Protein AF-A0A2H0LJE0-F1 (afdb_monomer)

pLDDT: mean 85.61, std 14.35, range [44.5, 97.88]

Secondary structure (DSSP, 8-state):
-----------STTSSSS-S-----PPPEEEHHHHHHH-SEEEEEEEEEE-SSEEEEEETT-TT--EEEE-S---TT--GGGGB-TT--TT--S--TT-BPPTT-EEEEEE-TTSBEEEEEEEETTEEEEE----SSS--EEE--TT-EEPTT-B----TTS--EEET-EEEEGGG---BS------TT-EEEEEEEETTEEEEEEEE--SSPPPHHHHHHT-EESHHHHHHHHTTSPTT-EEEEESSPPPHHHHHHHHHHHHHHT-EEEE-

Foldseek 3Di:
DDDDDDDPDPPDPPPVPPDDPVPVPDAAEAAPVVLLVQFQFWAWWAFADDDLFWTWIGGPVGNPDIDIAGAPDNDPPDDLVVQEDPVDDLPDDDACALHDYHHRDTWTWTAGPVRHTAWIWDDNPQKTWIFGNDDDPHWHKYQADPVKAEDPPQWDDDPPPDGTIGTGTIIHGPVPRDGHNPADPAQPQFWEWEWDDDPNWIKIAIGRDDPDDDDPVRGVVRIDTDQVVVLVVLLSHAQAGEYEYDDDDDPPVSVVVVVVSCVVRNYHYHYD

Nearest PDB structures (foldseek):
  5jl4-assembly1_B  TM=5.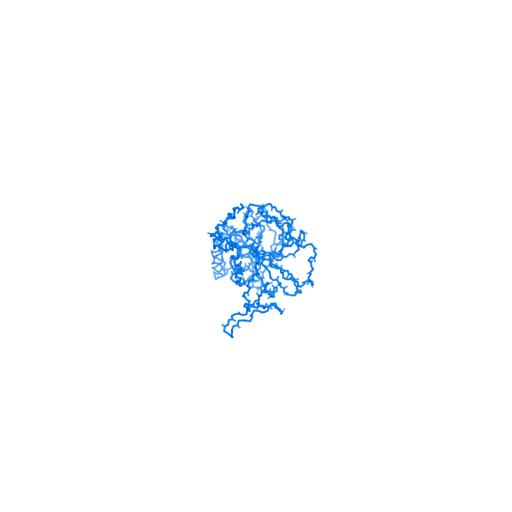460E-01  e=5.044E-02  Human immunodeficiency virus 1
  2ztv-assembly1_C  TM=5.666E-01  e=9.903E-01  Pseudomonas fragi
  1x1t-assembly1_A  TM=5.683E-01  e=2.207E+00  Pseudomonas fragi
  2ztu-assembly1_C  TM=5.691E-01  e=2.621E+00  Pseudomonas fragi
  5b4t-assembly1_A  TM=5.526E-01  e=2.207E+00  Alcaligenes faecalis

Mean predic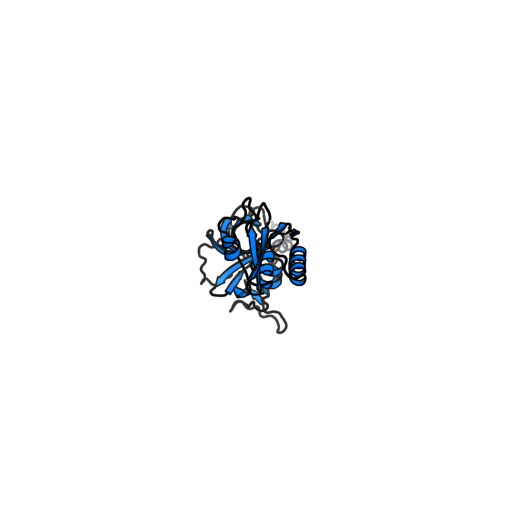ted aligned error: 10.44 Å

Structure (mmCIF, N/CA/C/O backbone):
data_AF-A0A2H0LJE0-F1
#
_entry.id   AF-A0A2H0LJE0-F1
#
loop_
_atom_site.group_PDB
_atom_site.id
_atom_site.type_symbol
_atom_site.label_atom_id
_atom_site.label_alt_id
_atom_site.label_comp_id
_atom_site.label_asym_id
_atom_site.label_entity_id
_atom_site.label_seq_id
_atom_site.pdbx_PDB_ins_code
_atom_site.Cartn_x
_atom_site.Cartn_y
_atom_site.Cartn_z
_atom_site.occupancy
_atom_site.B_iso_or_equiv
_atom_site.auth_seq_id
_atom_site.auth_comp_id
_atom_site.auth_asym_id
_atom_site.auth_atom_id
_atom_site.pdbx_PDB_model_num
ATOM 1 N N . MET A 1 1 ? 58.463 15.272 -64.176 1.00 48.56 1 MET A N 1
ATOM 2 C CA . MET A 1 1 ? 57.422 14.311 -63.756 1.00 48.56 1 MET A CA 1
ATOM 3 C C . MET A 1 1 ? 57.798 13.843 -62.357 1.00 48.56 1 MET A C 1
ATOM 5 O O . MET A 1 1 ? 58.616 12.951 -62.197 1.00 48.56 1 MET A O 1
ATOM 9 N N . THR A 1 2 ? 57.358 14.584 -61.344 1.00 44.50 2 THR A N 1
ATOM 10 C CA . THR A 1 2 ? 57.922 14.543 -59.987 1.00 44.50 2 THR A CA 1
ATOM 11 C C . THR A 1 2 ? 56.884 13.930 -59.053 1.00 44.50 2 THR A C 1
ATOM 13 O O . THR A 1 2 ? 55.909 14.582 -58.690 1.00 44.50 2 THR A O 1
ATOM 16 N N . MET A 1 3 ? 57.064 12.651 -58.708 1.00 47.72 3 MET A N 1
ATOM 17 C CA . MET A 1 3 ? 56.225 11.949 -57.732 1.00 47.72 3 MET A CA 1
ATOM 18 C C . MET A 1 3 ? 56.447 12.538 -56.335 1.00 47.72 3 MET A C 1
ATOM 20 O O . MET A 1 3 ? 57.520 12.385 -55.753 1.00 47.72 3 MET A O 1
ATOM 24 N N . ARG A 1 4 ? 55.417 13.184 -55.778 1.00 52.56 4 ARG A N 1
ATOM 25 C CA . ARG A 1 4 ? 55.352 13.515 -54.350 1.00 52.56 4 ARG A CA 1
ATOM 26 C C . ARG A 1 4 ? 54.829 12.295 -53.592 1.00 52.56 4 ARG A C 1
ATOM 28 O O . ARG A 1 4 ? 53.687 11.895 -53.782 1.00 52.56 4 ARG A O 1
ATOM 35 N N . ARG A 1 5 ? 55.677 11.709 -52.745 1.00 56.69 5 ARG A N 1
ATOM 36 C CA . ARG A 1 5 ? 55.288 10.692 -51.761 1.00 56.69 5 ARG A CA 1
ATOM 37 C C . ARG A 1 5 ? 54.635 11.396 -50.570 1.00 56.69 5 ARG A C 1
ATOM 39 O O . ARG A 1 5 ? 55.297 12.169 -49.884 1.00 56.69 5 ARG A O 1
ATOM 46 N N . THR A 1 6 ? 53.352 11.149 -50.338 1.00 56.44 6 THR A N 1
ATOM 47 C CA . THR A 1 6 ? 52.652 11.542 -49.109 1.00 56.44 6 THR A CA 1
ATOM 48 C C . THR A 1 6 ? 53.062 10.602 -47.967 1.00 56.44 6 THR A C 1
ATOM 50 O O . THR A 1 6 ? 53.055 9.385 -48.160 1.00 56.44 6 THR A O 1
ATOM 53 N N . PRO A 1 7 ? 53.434 11.118 -46.782 1.00 55.38 7 PRO A N 1
ATOM 54 C CA . PRO A 1 7 ? 53.802 10.279 -45.650 1.00 55.38 7 PRO A CA 1
ATOM 55 C C . PRO A 1 7 ? 52.545 9.707 -44.979 1.00 55.38 7 PRO A C 1
ATOM 57 O O . PRO A 1 7 ? 51.729 10.431 -44.413 1.00 55.38 7 PRO A O 1
ATOM 60 N N . ILE A 1 8 ? 52.403 8.385 -45.044 1.00 57.81 8 ILE A N 1
ATOM 61 C CA . ILE A 1 8 ? 51.407 7.592 -44.315 1.00 57.81 8 ILE A CA 1
ATOM 62 C C . ILE A 1 8 ? 51.927 7.415 -42.879 1.00 57.81 8 ILE A C 1
ATOM 64 O O . ILE A 1 8 ? 52.624 6.450 -42.593 1.00 57.81 8 ILE A O 1
ATOM 68 N N . TRP A 1 9 ? 51.657 8.376 -41.989 1.00 51.09 9 TRP A N 1
ATOM 69 C CA . TRP A 1 9 ? 52.028 8.296 -40.560 1.00 51.09 9 TRP A CA 1
ATOM 70 C C . TRP A 1 9 ? 50.961 8.885 -39.612 1.00 51.09 9 TRP A C 1
ATOM 72 O O . TRP A 1 9 ? 51.285 9.405 -38.551 1.00 51.09 9 TRP A O 1
ATOM 82 N N . LEU A 1 10 ? 49.669 8.801 -39.957 1.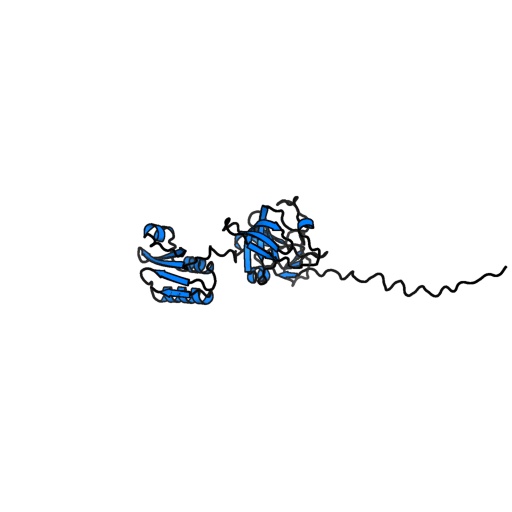00 52.91 10 LEU A N 1
ATOM 83 C CA . LEU A 1 10 ? 48.566 9.284 -39.101 1.00 52.91 10 LEU A CA 1
ATOM 84 C C . LEU A 1 10 ? 47.404 8.281 -39.003 1.00 52.91 10 LEU A C 1
ATOM 86 O O . LEU A 1 10 ? 46.251 8.639 -39.205 1.00 52.91 10 LEU A O 1
ATOM 90 N N . LEU A 1 11 ? 47.694 7.012 -38.708 1.00 54.00 11 LEU A N 1
ATOM 91 C CA . LEU A 1 11 ? 46.662 5.984 -38.487 1.00 54.00 11 LEU A CA 1
ATOM 92 C C . LEU A 1 11 ? 47.038 4.968 -37.379 1.00 54.00 11 LEU A C 1
ATOM 94 O O . LEU A 1 11 ? 47.031 3.765 -37.621 1.00 54.00 11 LEU A O 1
ATOM 98 N N . PRO A 1 12 ? 47.347 5.421 -36.144 1.00 49.25 12 PRO A N 1
ATOM 99 C CA . PRO A 1 12 ? 47.019 4.588 -34.981 1.00 49.25 12 PRO A CA 1
ATOM 100 C C . PRO A 1 12 ? 46.196 5.297 -33.892 1.00 49.25 12 PRO A C 1
ATOM 102 O O . PRO A 1 12 ? 45.743 4.640 -32.963 1.00 49.25 12 PRO A O 1
ATOM 105 N N . PHE A 1 13 ? 45.925 6.603 -34.000 1.00 48.81 13 PHE A N 1
ATOM 106 C CA . PHE A 1 13 ? 45.197 7.341 -32.951 1.00 48.81 13 PHE A CA 1
ATOM 107 C C . PHE A 1 13 ? 43.668 7.392 -33.118 1.00 48.81 13 PHE A C 1
ATOM 109 O O . PHE A 1 13 ? 42.976 7.829 -32.203 1.00 48.81 13 PHE A O 1
ATOM 116 N N . LEU A 1 14 ? 43.112 6.906 -34.235 1.00 48.41 14 LEU A N 1
ATOM 117 C CA . LEU A 1 14 ? 41.667 6.993 -34.509 1.00 48.41 14 LEU A CA 1
ATOM 118 C C . LEU A 1 14 ? 40.843 5.766 -34.064 1.00 48.41 14 LEU A C 1
ATOM 120 O O . LEU A 1 14 ? 39.635 5.744 -34.272 1.00 48.41 14 LEU A O 1
ATOM 124 N N . VAL A 1 15 ? 41.464 4.748 -33.455 1.00 49.03 15 VAL A N 1
ATOM 125 C CA . VAL A 1 15 ? 40.761 3.524 -33.001 1.00 49.03 15 VAL A CA 1
ATOM 126 C C . VAL A 1 15 ? 40.401 3.571 -31.506 1.00 49.03 15 VAL A C 1
ATOM 128 O O . VAL A 1 15 ? 39.552 2.814 -31.053 1.00 49.03 15 VAL A O 1
ATOM 131 N N . TRP A 1 16 ? 40.953 4.514 -30.735 1.00 47.91 16 TRP A N 1
ATOM 132 C CA . TRP A 1 16 ? 40.677 4.642 -29.293 1.00 47.91 16 TRP A CA 1
ATOM 133 C C . TRP A 1 16 ? 39.577 5.652 -28.924 1.00 47.91 16 TRP A C 1
ATOM 135 O O . TRP A 1 16 ? 39.221 5.762 -27.756 1.00 47.91 16 TRP A O 1
ATOM 145 N N . VAL A 1 17 ? 38.997 6.363 -29.899 1.00 52.53 17 VAL A N 1
ATOM 146 C CA . VAL A 1 17 ? 37.958 7.391 -29.655 1.00 52.53 17 VAL A CA 1
ATOM 147 C C . VAL A 1 17 ? 36.535 6.891 -29.971 1.00 52.53 17 VAL A C 1
ATOM 149 O O . VAL A 1 17 ? 35.562 7.586 -29.704 1.00 52.53 17 VAL A O 1
ATOM 152 N N . LEU A 1 18 ? 36.372 5.658 -30.466 1.00 48.72 18 LEU A N 1
ATOM 153 C CA . LEU A 1 18 ? 35.067 5.107 -30.876 1.00 48.72 18 LEU A CA 1
ATOM 154 C C . LEU A 1 18 ? 34.491 4.040 -29.931 1.00 48.72 18 LEU A C 1
ATOM 156 O O . LEU A 1 18 ? 33.657 3.243 -30.347 1.00 48.72 18 LEU A O 1
ATOM 160 N N .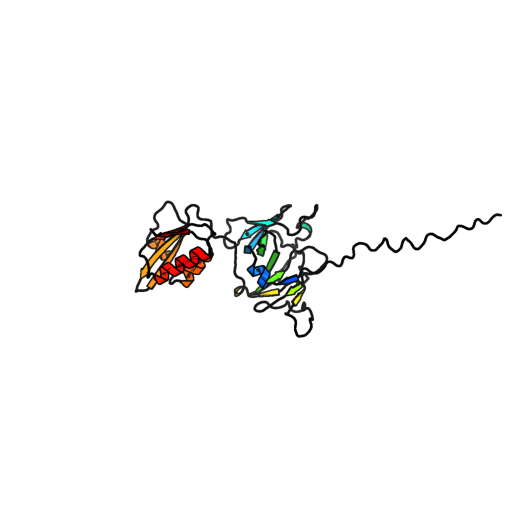 CYS A 1 19 ? 34.901 4.020 -28.661 1.00 48.72 19 CYS A N 1
ATOM 161 C CA . CYS A 1 19 ? 34.232 3.180 -27.664 1.00 48.72 19 CYS A CA 1
ATOM 162 C C . CYS A 1 19 ? 34.076 3.818 -26.265 1.00 48.72 19 CYS A C 1
ATOM 164 O O . CYS A 1 19 ? 34.288 3.125 -25.269 1.00 48.72 19 CYS A O 1
ATOM 166 N N . PRO A 1 20 ? 33.716 5.110 -26.103 1.00 47.28 20 PRO A N 1
ATOM 167 C CA . PRO A 1 20 ? 33.126 5.528 -24.843 1.00 47.28 20 PRO A CA 1
ATOM 168 C C . PRO A 1 20 ? 31.646 5.101 -24.849 1.00 47.28 20 PRO A C 1
ATOM 170 O O . PRO A 1 20 ? 30.939 5.315 -25.827 1.00 47.28 20 PRO A O 1
ATOM 173 N N . ALA A 1 21 ? 31.166 4.535 -23.744 1.00 50.38 21 ALA A N 1
ATOM 174 C CA . ALA A 1 21 ? 29.740 4.337 -23.444 1.00 50.38 21 ALA A CA 1
ATOM 175 C C . ALA A 1 21 ? 29.020 3.056 -23.919 1.00 50.38 21 ALA A C 1
ATOM 177 O O . ALA A 1 21 ? 27.795 3.017 -23.872 1.00 50.38 21 ALA A O 1
ATOM 178 N N . THR A 1 22 ? 29.710 1.935 -24.156 1.00 49.81 22 THR A N 1
ATOM 179 C CA . THR A 1 22 ? 29.136 0.633 -23.734 1.00 49.81 22 THR A CA 1
ATOM 180 C C . THR A 1 22 ? 29.491 0.378 -22.270 1.00 49.81 22 THR A C 1
ATOM 182 O O . THR A 1 22 ? 30.011 -0.666 -21.881 1.00 49.81 22 THR A O 1
ATOM 185 N N . ALA A 1 23 ? 29.211 1.367 -21.415 1.00 49.16 23 ALA A N 1
ATOM 186 C CA . ALA A 1 23 ? 29.006 1.095 -20.006 1.00 49.16 23 ALA A CA 1
ATOM 187 C C . ALA A 1 23 ? 27.778 0.184 -19.955 1.00 49.16 23 ALA A C 1
ATOM 189 O O . ALA A 1 23 ? 26.650 0.661 -20.030 1.00 49.16 23 ALA A O 1
ATOM 190 N N . PHE A 1 24 ? 28.016 -1.131 -19.964 1.00 54.41 24 PHE A N 1
ATOM 191 C CA . PHE A 1 24 ? 26.991 -2.152 -19.819 1.00 54.41 24 PHE A CA 1
ATOM 192 C C . PHE A 1 24 ? 26.097 -1.725 -18.667 1.00 54.41 24 PHE A C 1
ATOM 194 O O . PHE A 1 24 ? 26.548 -1.680 -17.519 1.00 54.41 24 PHE A O 1
ATOM 201 N N . ALA A 1 25 ? 24.867 -1.333 -18.993 1.00 66.69 25 ALA A N 1
ATOM 202 C CA . ALA A 1 25 ? 23.897 -0.947 -17.996 1.00 66.69 25 ALA A CA 1
ATOM 203 C C . ALA A 1 25 ? 23.785 -2.134 -17.034 1.00 66.69 25 ALA A C 1
ATOM 205 O O . ALA A 1 25 ? 23.432 -3.249 -17.426 1.00 66.69 25 ALA A O 1
ATOM 206 N N . LYS A 1 26 ? 24.242 -1.944 -15.796 1.00 78.38 26 LYS A N 1
ATOM 207 C CA . LYS A 1 26 ? 24.190 -3.006 -14.797 1.00 78.38 26 LYS A CA 1
ATOM 208 C C . LYS A 1 26 ? 22.716 -3.221 -14.460 1.00 78.38 26 LYS A C 1
ATOM 210 O O . LYS A 1 26 ? 22.037 -2.232 -14.188 1.00 78.38 26 LYS A O 1
ATOM 215 N N . PRO A 1 27 ? 22.229 -4.471 -14.464 1.00 85.12 27 PRO A N 1
ATOM 216 C CA . PRO A 1 27 ? 20.897 -4.783 -13.976 1.00 85.12 27 PRO A CA 1
ATOM 217 C C . PRO A 1 27 ? 20.631 -4.139 -12.623 1.00 85.12 27 PRO A C 1
ATOM 219 O O . PRO A 1 27 ? 21.481 -4.240 -11.733 1.00 85.12 27 PRO A O 1
ATOM 222 N N . ARG A 1 28 ? 19.450 -3.544 -12.435 1.00 88.62 28 ARG A N 1
ATOM 223 C CA . ARG A 1 28 ? 18.988 -3.169 -11.094 1.00 88.62 28 ARG A CA 1
ATOM 224 C C . ARG A 1 28 ? 18.762 -4.461 -10.299 1.00 88.62 28 ARG A C 1
ATOM 226 O O . ARG A 1 28 ? 17.901 -5.249 -10.700 1.00 88.62 28 ARG A O 1
ATOM 233 N N . PRO A 1 29 ? 19.496 -4.713 -9.202 1.00 91.88 29 PRO A N 1
ATOM 234 C CA . PRO A 1 29 ? 19.155 -5.804 -8.306 1.00 91.88 29 PRO A CA 1
ATOM 235 C C . PRO A 1 29 ? 17.907 -5.415 -7.506 1.00 91.88 29 PRO A C 1
ATOM 237 O O . PRO A 1 29 ? 17.856 -4.337 -6.921 1.00 91.88 29 PRO A O 1
ATOM 240 N N . VAL A 1 30 ? 16.910 -6.293 -7.475 1.00 93.56 30 VAL A N 1
ATOM 241 C CA . VAL A 1 30 ? 15.678 -6.125 -6.699 1.00 93.56 30 VAL A CA 1
ATOM 242 C C . VAL A 1 30 ? 15.572 -7.287 -5.718 1.00 93.56 30 VAL A C 1
ATOM 244 O O . VAL A 1 30 ? 15.402 -8.435 -6.125 1.00 93.56 30 VAL A O 1
ATOM 247 N N . GLN A 1 31 ? 15.683 -6.995 -4.423 1.00 95.25 31 GLN A N 1
ATOM 248 C CA . GLN A 1 31 ? 15.344 -7.934 -3.350 1.00 95.25 31 GLN A CA 1
ATOM 249 C C . GLN A 1 31 ? 13.883 -7.684 -2.986 1.00 95.25 31 GLN A C 1
ATOM 251 O O . GLN A 1 31 ? 13.583 -6.721 -2.287 1.00 95.25 31 GLN A O 1
ATOM 256 N N . LEU A 1 32 ? 12.965 -8.490 -3.531 1.00 94.88 32 LEU A N 1
ATOM 257 C CA . LEU A 1 32 ? 11.532 -8.191 -3.439 1.00 94.88 32 LEU A CA 1
ATOM 258 C C . LEU A 1 32 ? 11.027 -8.066 -1.985 1.00 94.88 32 LEU A C 1
ATOM 260 O O . LEU A 1 32 ? 10.321 -7.095 -1.719 1.00 94.88 32 LEU A O 1
ATOM 264 N N . PRO A 1 33 ? 11.391 -8.961 -1.040 1.00 94.25 33 PRO A N 1
ATOM 265 C CA . PRO A 1 33 ? 10.984 -8.809 0.357 1.00 94.25 33 PRO A CA 1
ATOM 266 C C . PRO A 1 33 ? 11.452 -7.482 0.967 1.00 94.25 33 PRO A C 1
ATOM 268 O O . PRO A 1 33 ? 10.633 -6.748 1.511 1.00 94.25 33 PRO A O 1
ATOM 271 N N . ASP A 1 34 ? 12.730 -7.133 0.794 1.00 95.44 34 ASP A N 1
ATOM 272 C CA . ASP A 1 34 ? 13.317 -5.907 1.345 1.00 95.44 34 ASP A CA 1
ATOM 273 C C . ASP A 1 34 ? 12.676 -4.641 0.753 1.00 95.44 34 ASP A C 1
ATOM 275 O O . ASP A 1 34 ? 12.444 -3.663 1.464 1.00 95.44 34 ASP A O 1
ATOM 279 N N . GLU A 1 35 ? 12.385 -4.641 -0.552 1.00 95.69 35 GLU A N 1
ATOM 280 C CA . GLU A 1 35 ? 11.720 -3.522 -1.233 1.00 95.69 35 GLU A CA 1
ATOM 281 C C . GLU A 1 35 ? 10.292 -3.323 -0.718 1.00 95.69 35 GLU A C 1
ATOM 283 O O . GLU A 1 35 ? 9.904 -2.199 -0.407 1.00 95.69 35 GLU A O 1
ATOM 288 N N . LEU A 1 36 ? 9.521 -4.404 -0.554 1.00 95.50 36 LEU A N 1
ATOM 289 C CA . LEU A 1 36 ? 8.173 -4.336 0.019 1.00 95.50 36 LEU A CA 1
ATOM 290 C C . LEU A 1 36 ? 8.193 -3.949 1.502 1.00 95.50 36 LEU A C 1
ATOM 292 O O . LEU A 1 36 ? 7.310 -3.226 1.970 1.00 95.50 36 LEU A O 1
ATOM 296 N N . GLU A 1 37 ? 9.187 -4.407 2.260 1.00 93.12 37 GLU A N 1
ATOM 297 C CA . GLU A 1 37 ? 9.351 -4.066 3.671 1.00 93.12 37 GLU A CA 1
ATOM 298 C C . GLU A 1 37 ? 9.626 -2.567 3.857 1.00 93.12 37 GLU A C 1
ATOM 300 O O . GLU A 1 37 ? 8.962 -1.919 4.669 1.00 93.12 37 GLU A O 1
ATOM 305 N N . ARG A 1 38 ? 10.544 -2.005 3.064 1.00 93.25 38 ARG A N 1
ATOM 306 C CA . ARG A 1 38 ? 10.974 -0.599 3.160 1.00 93.25 38 ARG A CA 1
ATOM 307 C C . ARG A 1 38 ? 10.060 0.387 2.435 1.00 93.25 38 ARG A C 1
ATOM 309 O O . ARG A 1 38 ? 10.216 1.595 2.616 1.00 93.25 38 ARG A O 1
ATOM 316 N N . ALA A 1 39 ? 9.148 -0.097 1.594 1.00 95.44 39 ALA A N 1
ATOM 317 C CA . ALA A 1 39 ? 8.219 0.749 0.860 1.00 95.44 39 ALA A CA 1
ATOM 318 C C . ALA A 1 39 ? 7.331 1.573 1.803 1.00 95.44 39 ALA A C 1
ATOM 320 O O . ALA A 1 39 ? 6.771 1.059 2.775 1.00 95.44 39 ALA A O 1
ATOM 321 N N . LYS A 1 40 ? 7.167 2.855 1.463 1.00 93.12 40 LYS A N 1
ATOM 322 C CA . LYS A 1 40 ? 6.239 3.778 2.124 1.00 93.12 40 LYS A CA 1
ATOM 323 C C . LYS A 1 40 ? 4.798 3.469 1.737 1.00 93.12 40 LYS A C 1
ATOM 325 O O . LYS A 1 40 ? 3.922 3.515 2.593 1.00 93.12 40 LYS A O 1
ATOM 330 N N . VAL A 1 41 ? 4.563 3.155 0.460 1.00 94.56 41 VAL A N 1
ATOM 331 C CA . VAL A 1 41 ? 3.240 2.814 -0.083 1.00 94.56 41 VAL A CA 1
ATOM 332 C C . VAL A 1 41 ? 3.334 1.495 -0.838 1.00 94.56 41 VAL A C 1
ATOM 334 O O . VAL A 1 41 ? 4.227 1.316 -1.663 1.00 94.56 41 VAL A O 1
ATOM 337 N N . VAL A 1 42 ? 2.400 0.587 -0.573 1.00 96.00 42 VAL A N 1
ATOM 338 C CA . VAL A 1 42 ? 2.181 -0.655 -1.322 1.00 96.00 42 VAL A CA 1
ATOM 339 C C . VAL A 1 42 ? 0.680 -0.789 -1.493 1.00 96.00 42 VAL A C 1
ATOM 341 O O . VAL A 1 42 ? -0.018 -1.062 -0.522 1.00 96.00 42 VAL A O 1
ATOM 344 N N . THR A 1 43 ? 0.145 -0.553 -2.686 1.00 95.38 43 THR A N 1
ATOM 345 C CA . THR A 1 43 ? -1.315 -0.549 -2.831 1.00 95.38 43 THR A CA 1
ATOM 346 C C . THR A 1 43 ? -1.812 -0.821 -4.238 1.00 95.38 43 THR A C 1
ATOM 348 O O . THR A 1 43 ? -1.177 -0.372 -5.194 1.00 95.38 43 THR A O 1
ATOM 351 N N . PRO A 1 44 ? -2.955 -1.512 -4.397 1.00 95.75 44 PRO A N 1
ATOM 352 C CA . PRO A 1 44 ? -3.705 -1.482 -5.639 1.00 95.75 44 PRO A CA 1
ATOM 353 C C . PRO A 1 44 ? -4.148 -0.047 -5.932 1.00 95.75 44 PRO A C 1
ATOM 355 O O . PRO A 1 44 ? -4.778 0.609 -5.102 1.00 95.75 44 PRO A O 1
ATOM 358 N N . ALA A 1 45 ? -3.832 0.443 -7.120 1.00 96.38 45 ALA A N 1
ATOM 359 C CA . ALA A 1 45 ? -4.142 1.793 -7.541 1.00 96.38 45 ALA A CA 1
ATOM 360 C C . ALA A 1 45 ? -4.474 1.854 -9.030 1.00 96.38 45 ALA A C 1
ATOM 362 O O . ALA A 1 45 ? -3.980 1.071 -9.841 1.00 96.38 45 ALA A O 1
ATOM 363 N N . ARG A 1 46 ? -5.290 2.842 -9.385 1.00 96.19 46 ARG A N 1
ATOM 364 C CA . ARG A 1 46 ? -5.567 3.236 -10.759 1.00 96.19 46 ARG A CA 1
ATOM 365 C C . ARG A 1 46 ? -4.625 4.357 -11.178 1.00 96.19 46 ARG A C 1
ATOM 367 O O . ARG A 1 46 ? -4.543 5.385 -10.504 1.00 96.19 46 ARG A O 1
ATOM 374 N N . ILE A 1 47 ? -3.959 4.196 -12.316 1.00 96.25 47 ILE A N 1
ATOM 375 C CA . ILE A 1 47 ? -3.153 5.264 -12.912 1.00 96.25 47 ILE A CA 1
ATOM 376 C C . ILE A 1 47 ? -4.072 6.373 -13.422 1.00 96.25 47 ILE A C 1
ATOM 378 O O . ILE A 1 47 ? -4.950 6.117 -14.247 1.00 96.25 47 ILE A O 1
ATOM 382 N N . LEU A 1 48 ? -3.870 7.608 -12.961 1.00 96.50 48 LEU A N 1
ATOM 383 C CA . LEU A 1 48 ? -4.672 8.750 -13.401 1.00 96.50 48 LEU A CA 1
ATOM 384 C C . LEU A 1 48 ? -3.994 9.513 -14.535 1.00 96.50 48 LEU A C 1
ATOM 386 O O . LEU A 1 48 ? -4.627 9.781 -15.554 1.00 96.50 48 LEU A O 1
ATOM 390 N N . ARG A 1 49 ? -2.722 9.879 -14.354 1.00 96.25 49 ARG A N 1
ATOM 391 C CA . ARG A 1 49 ? -1.942 10.646 -15.334 1.00 96.25 49 ARG A CA 1
ATOM 392 C C . ARG A 1 49 ? -0.444 10.583 -15.042 1.00 96.25 49 ARG A C 1
ATOM 394 O O . ARG A 1 49 ? -0.025 10.244 -13.936 1.00 96.25 49 ARG A O 1
ATOM 401 N N . TYR A 1 50 ? 0.330 10.973 -16.045 1.00 94.31 50 TYR A N 1
ATOM 402 C CA . TYR A 1 50 ? 1.772 11.161 -15.972 1.00 94.31 50 TYR A CA 1
ATOM 403 C C . TYR A 1 50 ? 2.085 12.643 -16.140 1.00 94.31 50 TYR A C 1
ATOM 405 O O . TYR A 1 50 ? 1.817 13.208 -17.199 1.00 94.31 50 TYR A O 1
ATOM 413 N N . ASP A 1 51 ? 2.648 13.259 -15.105 1.00 92.88 51 ASP A N 1
ATOM 414 C CA . ASP A 1 51 ? 3.144 14.632 -15.170 1.00 92.88 51 ASP A CA 1
ATOM 415 C C . ASP A 1 51 ? 4.644 14.619 -15.525 1.00 92.88 51 ASP A C 1
ATOM 417 O O . ASP A 1 51 ? 5.268 13.559 -15.602 1.00 92.88 51 ASP A O 1
ATOM 421 N N . ALA A 1 52 ? 5.256 15.792 -15.720 1.00 88.88 52 ALA A N 1
ATOM 422 C CA . ALA A 1 52 ? 6.677 15.897 -16.077 1.00 88.88 52 ALA A CA 1
ATOM 423 C C . ALA A 1 52 ? 7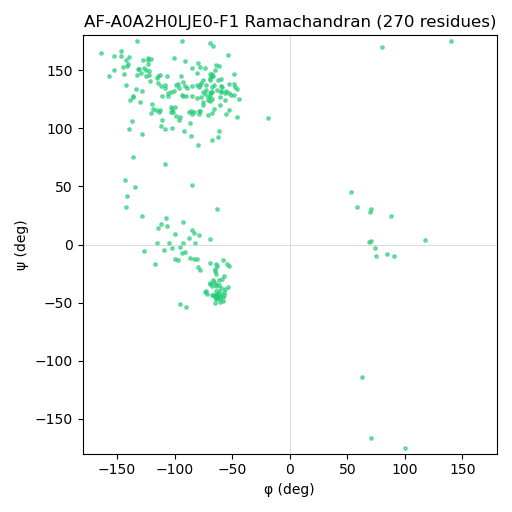.627 15.314 -15.008 1.00 88.88 52 ALA A C 1
ATOM 425 O O . ALA A 1 52 ? 8.691 14.799 -15.340 1.00 88.88 52 ALA A O 1
ATOM 426 N N . GLU A 1 53 ? 7.236 15.361 -13.731 1.00 90.38 53 GLU A N 1
ATOM 427 C CA . GLU A 1 53 ? 8.099 14.981 -12.598 1.00 90.38 53 GLU A CA 1
ATOM 428 C C . GLU A 1 53 ? 7.581 13.777 -11.796 1.00 90.38 53 GLU A C 1
ATOM 430 O O . GLU A 1 53 ? 8.329 13.166 -11.026 1.00 90.38 53 GLU A O 1
ATOM 435 N N . GLN A 1 54 ? 6.302 13.430 -11.953 1.00 94.44 54 GLN A N 1
ATOM 436 C CA . GLN A 1 54 ? 5.631 12.474 -11.080 1.00 94.44 54 GLN A CA 1
ATOM 437 C C . GLN A 1 54 ? 4.481 11.736 -11.767 1.00 94.44 54 GLN A C 1
ATOM 439 O O . GLN A 1 54 ? 3.783 12.276 -12.625 1.00 94.44 54 GLN A O 1
ATOM 444 N N . LEU A 1 55 ? 4.253 10.508 -11.315 1.00 95.31 55 LEU A N 1
ATOM 445 C CA . LEU A 1 55 ? 3.033 9.757 -11.565 1.00 95.31 55 LEU A CA 1
ATOM 446 C C . LEU A 1 55 ? 1.952 10.214 -10.596 1.00 95.31 55 LEU A C 1
ATOM 448 O O . LEU A 1 55 ? 2.214 10.317 -9.397 1.00 95.31 55 LEU A O 1
ATOM 452 N N . VAL A 1 56 ? 0.733 10.385 -11.100 1.00 96.75 56 VAL A N 1
ATOM 453 C CA . VAL A 1 56 ? -0.453 10.588 -10.268 1.00 96.75 56 VAL A CA 1
ATOM 454 C C . VAL A 1 56 ? -1.359 9.373 -10.367 1.00 96.75 56 VAL A C 1
ATOM 456 O O . VAL A 1 56 ? -1.718 8.923 -11.461 1.00 96.75 56 VAL A O 1
ATOM 459 N N . PHE A 1 57 ? -1.732 8.837 -9.214 1.00 96.75 57 PHE A N 1
ATOM 460 C CA . PHE A 1 57 ? -2.523 7.623 -9.100 1.00 96.75 57 PHE A CA 1
ATOM 461 C C . PHE A 1 57 ? -3.572 7.746 -7.999 1.00 96.75 57 PHE A C 1
ATOM 463 O O . PHE A 1 57 ? -3.483 8.590 -7.111 1.00 96.75 57 PHE A O 1
ATOM 470 N N . GLN A 1 58 ? -4.574 6.884 -8.072 1.00 95.44 58 GLN A N 1
ATOM 471 C CA . GLN A 1 58 ? -5.658 6.795 -7.109 1.00 95.44 58 GLN A CA 1
ATOM 472 C C . GLN A 1 58 ? -5.641 5.415 -6.463 1.00 95.44 58 GLN A C 1
ATOM 474 O O . GLN A 1 58 ? -5.853 4.429 -7.173 1.00 95.44 58 GLN A O 1
ATOM 479 N N . PRO A 1 59 ? -5.415 5.306 -5.148 1.00 94.75 59 PRO A N 1
ATOM 480 C CA . PRO A 1 59 ? -5.600 4.050 -4.440 1.00 94.75 59 PRO A CA 1
ATOM 481 C C . PRO A 1 59 ? -7.014 3.490 -4.633 1.00 94.75 59 PRO A C 1
ATOM 483 O O . PRO A 1 59 ? -8.001 4.197 -4.453 1.00 94.75 59 PRO A O 1
ATOM 486 N N . LEU A 1 60 ? -7.130 2.207 -4.970 1.00 90.88 60 LEU A N 1
ATOM 487 C CA . LEU A 1 60 ? -8.431 1.545 -5.123 1.00 90.88 60 LEU A CA 1
ATOM 488 C C . LEU A 1 60 ? -9.230 1.394 -3.814 1.00 90.88 60 LEU A C 1
ATOM 490 O O . LEU A 1 60 ? -10.457 1.448 -3.897 1.00 90.88 60 LEU A O 1
ATOM 494 N N . PRO A 1 61 ? -8.617 1.250 -2.619 1.00 81.00 61 PRO A N 1
ATOM 495 C CA . PRO A 1 61 ? -9.373 1.280 -1.367 1.00 81.00 61 PRO A CA 1
ATOM 496 C C . PRO A 1 61 ? -10.029 2.646 -1.096 1.00 81.00 61 PRO A C 1
ATOM 498 O O . PRO A 1 61 ? -11.016 2.712 -0.369 1.00 81.00 61 PRO A O 1
ATOM 501 N N . GLU A 1 62 ? -9.507 3.727 -1.692 1.00 78.81 62 GLU A N 1
ATOM 502 C CA . GLU A 1 62 ? -9.905 5.113 -1.414 1.00 78.81 62 GLU A CA 1
ATOM 503 C C . GLU A 1 62 ? -10.057 5.934 -2.706 1.00 78.81 62 GLU A C 1
ATOM 505 O O . GLU A 1 62 ? -9.232 6.797 -3.021 1.00 78.81 62 GLU A O 1
ATOM 510 N N . PRO A 1 63 ? -11.149 5.732 -3.467 1.00 77.62 63 PRO A N 1
ATOM 511 C CA . PRO A 1 63 ? -11.341 6.343 -4.784 1.00 77.62 63 PRO A CA 1
ATOM 512 C C . PRO A 1 63 ? -11.566 7.866 -4.753 1.00 77.62 63 PRO A C 1
ATOM 514 O O . PRO A 1 63 ? -11.851 8.467 -5.786 1.00 77.62 63 PRO A O 1
ATOM 517 N N . SER A 1 64 ? -11.483 8.515 -3.592 1.00 80.62 64 SER A N 1
ATOM 518 C CA . SER A 1 64 ? -11.532 9.975 -3.453 1.00 80.62 64 SER A CA 1
ATOM 519 C C . SER A 1 64 ? -10.156 10.623 -3.297 1.00 80.62 64 SER A C 1
ATOM 521 O O . SER A 1 64 ? -10.066 11.845 -3.391 1.00 80.62 64 SER A O 1
ATOM 523 N N . GLN A 1 65 ? -9.096 9.846 -3.051 1.00 86.62 65 GLN A N 1
ATOM 524 C CA . GLN A 1 65 ? -7.754 10.375 -2.820 1.00 86.62 65 GLN A CA 1
ATOM 525 C C . GLN A 1 65 ? -6.886 10.251 -4.080 1.00 86.62 65 GLN A C 1
ATOM 527 O O . GLN A 1 65 ? -6.810 9.189 -4.697 1.00 86.62 65 GLN A O 1
ATOM 532 N N . GLU A 1 66 ? -6.200 11.335 -4.446 1.00 94.19 66 GLU A N 1
ATOM 533 C CA . GLU A 1 66 ? -5.075 11.290 -5.386 1.00 94.19 66 GLU A CA 1
ATOM 534 C C . GLU A 1 66 ? -3.764 11.243 -4.598 1.00 94.19 66 GLU A C 1
ATOM 536 O O . GLU A 1 66 ? -3.584 11.962 -3.613 1.00 94.19 66 GLU A O 1
ATOM 541 N N . MET A 1 67 ? -2.834 10.412 -5.051 1.00 94.62 67 MET A N 1
ATOM 542 C CA . MET A 1 67 ? -1.469 10.334 -4.548 1.00 94.62 67 MET A CA 1
ATOM 543 C C . MET A 1 67 ? -0.491 10.569 -5.693 1.00 94.62 67 MET A C 1
ATOM 545 O O . MET A 1 67 ? -0.804 10.320 -6.861 1.00 94.62 67 MET A O 1
ATOM 549 N N . THR A 1 68 ? 0.709 11.033 -5.356 1.00 96.06 68 THR A N 1
ATOM 550 C CA . THR A 1 68 ? 1.780 11.226 -6.330 1.00 96.06 68 THR A CA 1
ATOM 551 C C . THR A 1 68 ? 3.035 10.474 -5.914 1.00 96.06 68 THR A C 1
ATOM 553 O O . THR A 1 68 ? 3.280 10.243 -4.731 1.00 96.06 68 THR A O 1
ATOM 556 N N . ALA A 1 69 ? 3.821 10.055 -6.900 1.00 95.44 69 ALA A N 1
ATOM 557 C CA . ALA A 1 69 ? 5.137 9.477 -6.677 1.00 95.44 69 ALA A CA 1
ATOM 558 C C . ALA A 1 69 ? 6.086 9.939 -7.782 1.00 95.44 69 ALA A C 1
ATOM 560 O O . ALA A 1 69 ? 5.723 9.980 -8.958 1.00 95.44 69 ALA A O 1
ATOM 561 N N . ARG A 1 70 ? 7.307 10.303 -7.402 1.00 93.94 70 ARG A N 1
ATOM 562 C CA . ARG A 1 70 ? 8.325 10.808 -8.321 1.00 93.94 70 ARG A CA 1
ATOM 563 C C . ARG A 1 70 ? 8.893 9.691 -9.176 1.00 93.94 70 ARG A C 1
ATOM 565 O O . ARG A 1 70 ? 9.001 8.533 -8.757 1.00 93.94 70 ARG A O 1
ATOM 572 N N . TYR A 1 71 ? 9.335 10.069 -10.365 1.00 91.12 71 TYR A N 1
ATOM 573 C CA . TYR A 1 71 ? 10.186 9.199 -11.158 1.00 91.12 71 TYR A CA 1
ATOM 574 C C . TYR A 1 71 ? 11.533 9.036 -10.471 1.00 91.12 71 TYR A C 1
ATOM 576 O O . TYR A 1 71 ? 12.052 9.937 -9.812 1.00 91.12 71 TYR A O 1
ATOM 584 N N . LEU A 1 72 ? 12.091 7.847 -10.610 1.00 79.94 72 LEU A N 1
ATOM 585 C CA . LEU A 1 72 ? 13.304 7.487 -9.907 1.00 79.94 72 LEU A CA 1
ATOM 586 C C . LEU A 1 72 ? 14.566 8.101 -10.564 1.00 79.94 72 LEU A C 1
ATOM 588 O O . LEU A 1 72 ? 15.573 8.324 -9.895 1.00 79.94 72 LEU A O 1
ATOM 592 N N . LEU A 1 73 ? 14.482 8.454 -11.851 1.00 73.50 73 LEU A N 1
ATOM 593 C CA . LEU A 1 73 ? 15.450 9.284 -12.569 1.00 73.50 73 LEU A CA 1
ATOM 594 C C . LEU A 1 73 ? 14.682 10.398 -13.287 1.00 73.50 73 LEU A C 1
ATOM 596 O O . LEU A 1 73 ? 13.793 10.116 -14.087 1.00 73.50 73 LEU A O 1
ATOM 600 N N . SER A 1 74 ? 15.019 11.653 -13.001 1.00 63.16 74 SER A N 1
ATOM 601 C CA . SER A 1 74 ? 14.490 12.826 -13.703 1.00 63.16 74 SER A CA 1
ATOM 602 C C . SER A 1 74 ? 15.589 13.421 -14.584 1.00 63.16 74 SER A C 1
ATOM 604 O O . SER A 1 74 ? 16.145 14.477 -14.276 1.00 63.16 74 SER A O 1
ATOM 606 N N . ASP A 1 75 ? 15.962 12.714 -15.650 1.00 70.06 75 ASP A N 1
ATOM 607 C CA . ASP A 1 75 ? 16.858 13.296 -16.649 1.00 70.06 75 ASP A CA 1
ATOM 608 C C . ASP A 1 75 ? 16.145 14.454 -17.374 1.00 70.06 75 ASP A C 1
ATOM 610 O O . ASP A 1 75 ? 14.934 14.372 -17.611 1.00 70.06 75 ASP A O 1
ATOM 614 N N . PRO A 1 76 ? 16.853 15.533 -17.764 1.00 69.94 76 PRO A N 1
ATOM 615 C CA . PRO A 1 76 ? 16.286 16.592 -18.596 1.00 69.94 76 PRO A CA 1
ATOM 616 C C . PRO A 1 76 ? 15.844 16.012 -19.951 1.00 69.94 76 PRO A C 1
ATOM 618 O O . PRO A 1 76 ? 16.657 15.810 -20.850 1.00 69.94 76 PRO A O 1
ATOM 621 N N . GLY A 1 77 ? 14.556 15.698 -20.086 1.00 76.88 77 GLY A N 1
ATOM 622 C CA . GLY A 1 77 ? 13.991 15.003 -21.250 1.00 76.88 77 GLY A CA 1
ATOM 623 C C . GLY A 1 77 ? 13.364 13.640 -20.946 1.00 76.88 77 GLY A C 1
ATOM 624 O O . GLY A 1 77 ? 12.918 12.972 -21.880 1.00 76.88 77 GLY A O 1
ATOM 625 N N . TRP A 1 78 ? 13.310 13.232 -19.673 1.00 81.12 78 TRP A N 1
ATOM 626 C CA . TRP A 1 78 ? 12.478 12.117 -19.237 1.00 81.12 78 TRP A CA 1
ATOM 627 C C . TRP A 1 78 ? 11.017 12.365 -19.629 1.00 81.12 78 TRP A C 1
ATOM 629 O O . TRP A 1 78 ? 10.426 13.389 -19.292 1.00 81.12 78 TRP A O 1
ATOM 639 N N . ASP A 1 79 ? 10.454 11.410 -20.360 1.00 85.44 79 ASP A N 1
ATOM 640 C CA . ASP A 1 79 ? 9.074 11.423 -20.823 1.00 85.44 79 ASP A CA 1
ATOM 641 C C . ASP A 1 79 ? 8.524 9.997 -20.672 1.00 85.44 79 ASP A C 1
ATOM 643 O O . ASP A 1 79 ? 8.819 9.131 -21.508 1.00 85.44 79 ASP A O 1
ATOM 647 N N . PRO A 1 80 ? 7.765 9.718 -19.596 1.00 81.00 80 PRO A N 1
ATOM 648 C CA . PRO A 1 80 ? 7.259 8.377 -19.320 1.00 81.00 80 PRO A CA 1
ATOM 649 C C . PRO A 1 80 ? 6.272 7.919 -20.395 1.00 81.00 80 PRO A C 1
ATOM 651 O O . PRO A 1 80 ? 6.097 6.718 -20.578 1.00 81.00 80 PRO A O 1
ATOM 654 N N . THR A 1 81 ? 5.667 8.847 -21.150 1.00 84.12 81 THR A N 1
ATOM 655 C CA . THR A 1 81 ? 4.652 8.519 -22.159 1.00 84.12 81 THR A CA 1
ATOM 656 C C . THR A 1 81 ? 5.205 7.664 -23.295 1.00 84.12 81 THR A C 1
ATOM 658 O O . THR A 1 81 ? 4.480 6.854 -23.863 1.00 84.12 81 THR A O 1
ATOM 661 N N . ARG A 1 82 ? 6.516 7.741 -23.556 1.00 85.69 82 ARG A N 1
ATOM 662 C CA . ARG A 1 82 ? 7.221 6.893 -24.536 1.00 85.69 82 ARG A CA 1
ATOM 663 C C . ARG A 1 82 ? 7.334 5.429 -24.117 1.00 85.69 82 ARG A C 1
ATOM 665 O O . ARG A 1 82 ? 7.675 4.589 -24.944 1.00 85.69 82 ARG A O 1
ATOM 672 N N . PHE A 1 83 ? 7.095 5.147 -22.842 1.00 85.38 83 PHE A N 1
ATOM 673 C CA . PHE A 1 83 ? 7.204 3.823 -22.236 1.00 85.38 83 PHE A CA 1
ATOM 674 C C . PHE A 1 83 ? 5.856 3.294 -21.748 1.00 85.38 83 PHE A C 1
ATOM 676 O O . PHE A 1 83 ? 5.797 2.192 -21.195 1.00 85.38 83 PHE A O 1
ATOM 683 N N . ILE A 1 84 ? 4.785 4.065 -21.957 1.00 87.50 84 ILE A N 1
ATOM 684 C CA . ILE A 1 84 ? 3.423 3.603 -21.733 1.00 87.50 84 ILE A CA 1
ATOM 685 C C . ILE A 1 84 ? 3.095 2.553 -22.790 1.00 87.50 84 ILE A C 1
ATOM 687 O O . ILE A 1 84 ? 3.307 2.763 -23.985 1.00 87.50 84 ILE A O 1
ATOM 691 N N . ARG A 1 85 ? 2.570 1.415 -22.338 1.00 80.56 85 ARG A N 1
ATOM 692 C CA . ARG A 1 85 ? 2.086 0.352 -23.218 1.00 80.56 85 ARG A CA 1
ATOM 693 C C . ARG A 1 85 ? 0.574 0.240 -23.128 1.00 80.56 85 ARG A C 1
ATOM 695 O O . ARG A 1 85 ? 0.047 -0.267 -22.143 1.00 80.56 85 ARG A O 1
ATOM 702 N N . ASP A 1 86 ? -0.106 0.693 -24.176 1.00 79.25 86 ASP A N 1
ATOM 703 C CA . ASP A 1 86 ? -1.566 0.580 -24.305 1.00 79.25 86 ASP A CA 1
ATOM 704 C C . ASP A 1 86 ? -2.005 -0.819 -24.763 1.00 79.25 86 ASP A C 1
ATOM 706 O O . ASP A 1 86 ? -3.155 -1.207 -24.582 1.00 79.25 86 ASP A O 1
ATOM 710 N N . ASP A 1 87 ? -1.086 -1.592 -25.348 1.00 74.44 87 ASP A N 1
ATOM 711 C CA . ASP A 1 87 ? -1.310 -2.961 -25.815 1.00 74.44 87 ASP A CA 1
ATOM 712 C C . ASP A 1 87 ? -1.131 -4.014 -24.711 1.00 74.44 87 ASP A C 1
ATOM 714 O O . ASP A 1 87 ? -1.044 -5.211 -24.990 1.00 74.44 87 ASP A O 1
ATOM 718 N N . TRP A 1 88 ? -1.057 -3.571 -23.456 1.00 73.56 88 TRP A N 1
ATOM 719 C CA . TRP A 1 88 ? -0.777 -4.442 -22.329 1.00 73.56 88 TRP A CA 1
ATOM 720 C C . TRP A 1 88 ? -2.004 -5.279 -21.962 1.00 73.56 88 TRP A C 1
ATOM 722 O O . TRP A 1 88 ? -3.067 -4.741 -21.650 1.00 73.56 88 TRP A O 1
ATOM 732 N N . SER A 1 89 ? -1.851 -6.603 -21.968 1.00 69.00 89 SER A N 1
ATOM 733 C CA . SER A 1 89 ? -2.863 -7.530 -21.466 1.00 69.00 89 SER A CA 1
ATOM 734 C C . SER A 1 89 ? -2.294 -8.434 -20.377 1.00 69.00 89 SER A C 1
ATOM 736 O O . SER A 1 89 ? -1.085 -8.665 -20.301 1.00 69.00 89 SER A O 1
ATOM 738 N N . GLU A 1 90 ? -3.187 -8.999 -19.563 1.00 64.56 90 GLU A N 1
ATOM 739 C CA . GLU A 1 90 ? -2.859 -10.039 -18.579 1.00 64.56 90 GLU A CA 1
ATOM 740 C C . GLU A 1 90 ? -2.225 -11.295 -19.215 1.00 64.56 90 GLU A C 1
ATOM 742 O O . GLU A 1 90 ? -1.643 -12.123 -18.526 1.00 64.56 90 GLU A O 1
ATOM 747 N N . ASP A 1 91 ? -2.294 -11.440 -20.538 1.00 68.69 91 ASP A N 1
ATOM 748 C CA . ASP A 1 91 ? -1.753 -12.592 -21.260 1.00 68.69 91 ASP A CA 1
ATOM 749 C C . ASP A 1 91 ? -0.515 -12.255 -22.097 1.00 68.69 91 ASP A C 1
ATOM 751 O O . ASP A 1 91 ? 0.092 -13.150 -22.689 1.00 68.69 91 ASP A O 1
ATOM 755 N N . SER A 1 92 ? -0.114 -10.980 -22.179 1.00 65.44 92 SER A N 1
ATOM 756 C CA . SER A 1 92 ? 1.117 -10.633 -22.884 1.00 65.44 92 SER A CA 1
ATOM 757 C C . SER A 1 92 ? 2.332 -11.142 -22.102 1.00 65.44 92 SER A C 1
ATOM 759 O O . SER A 1 92 ? 2.354 -11.127 -20.869 1.00 65.44 92 SER A O 1
ATOM 761 N N . ASP A 1 93 ? 3.341 -11.635 -22.821 1.00 64.56 93 ASP A N 1
ATOM 762 C CA . ASP A 1 93 ? 4.485 -12.324 -22.217 1.00 64.56 93 ASP A CA 1
ATOM 763 C C . ASP A 1 93 ? 5.899 -11.836 -22.613 1.00 64.56 93 ASP A C 1
ATOM 765 O O . ASP A 1 93 ? 6.839 -12.615 -22.460 1.00 64.56 93 ASP A O 1
ATOM 769 N N . PRO A 1 94 ? 6.160 -10.587 -23.066 1.00 60.84 94 PRO A N 1
ATOM 770 C CA . PRO A 1 94 ? 7.538 -10.117 -23.139 1.00 60.84 94 PRO A CA 1
ATOM 771 C C . PRO A 1 94 ? 7.930 -9.205 -21.971 1.00 60.84 94 PRO A C 1
ATOM 773 O O . PRO A 1 94 ? 7.107 -8.622 -21.277 1.00 60.84 94 PRO A O 1
ATOM 776 N N . ILE A 1 95 ? 9.247 -9.121 -21.802 1.00 59.28 95 ILE A N 1
ATOM 777 C CA . ILE A 1 95 ? 10.018 -8.403 -20.786 1.00 59.28 95 ILE A CA 1
ATOM 778 C C . ILE A 1 95 ? 9.484 -6.974 -20.527 1.00 59.28 95 ILE A C 1
ATOM 780 O O . ILE A 1 95 ? 9.387 -6.169 -21.454 1.00 59.28 95 ILE A O 1
ATOM 784 N N . TYR A 1 96 ? 9.182 -6.658 -19.267 1.00 63.81 96 TYR A N 1
ATOM 785 C CA . TYR A 1 96 ? 8.496 -5.462 -18.764 1.00 63.81 96 TYR A CA 1
ATOM 786 C C . TYR A 1 96 ? 9.396 -4.437 -18.080 1.00 63.81 96 TYR A C 1
ATOM 788 O O . TYR A 1 96 ? 8.914 -3.414 -17.590 1.00 63.81 96 TYR A O 1
ATOM 796 N N . THR A 1 97 ? 10.701 -4.673 -18.016 1.00 72.25 97 THR A N 1
ATOM 797 C CA . THR A 1 97 ? 11.623 -3.700 -17.439 1.00 72.25 97 THR A CA 1
ATOM 798 C C . THR A 1 97 ? 11.513 -2.404 -18.238 1.00 72.25 97 THR A C 1
ATOM 800 O O . THR A 1 97 ? 11.554 -2.419 -19.467 1.00 72.25 97 THR A O 1
ATOM 803 N N . ALA A 1 98 ? 11.362 -1.293 -17.518 1.00 80.88 98 ALA A N 1
ATOM 804 C CA . ALA A 1 98 ? 11.096 0.040 -18.057 1.00 80.88 98 ALA A CA 1
ATOM 805 C C . ALA A 1 98 ? 9.694 0.262 -18.656 1.00 80.88 98 ALA A C 1
ATOM 807 O O . ALA A 1 98 ? 9.440 1.366 -19.127 1.00 80.88 98 ALA A O 1
ATOM 808 N N . ALA A 1 99 ? 8.775 -0.710 -18.613 1.00 87.12 99 ALA A N 1
ATOM 809 C CA . ALA A 1 99 ? 7.390 -0.503 -19.035 1.00 87.12 99 ALA A CA 1
ATOM 810 C C . ALA A 1 99 ? 6.584 0.258 -17.972 1.00 87.12 99 ALA A C 1
ATOM 812 O O . ALA A 1 99 ? 6.679 -0.019 -16.769 1.00 87.12 99 ALA A O 1
ATOM 813 N N . TRP A 1 100 ? 5.753 1.190 -18.438 1.00 90.69 100 TRP A N 1
ATOM 814 C CA . TRP A 1 100 ? 4.842 1.981 -17.618 1.00 90.69 100 TRP A CA 1
ATOM 815 C C . TRP A 1 100 ? 3.385 1.601 -17.927 1.00 90.69 100 TRP A C 1
ATOM 817 O O . TRP A 1 100 ? 3.050 1.416 -19.101 1.00 90.69 100 TRP A O 1
ATOM 827 N N . PRO A 1 101 ? 2.515 1.445 -16.907 1.00 91.62 101 PRO A N 1
ATOM 828 C CA . PRO A 1 101 ? 1.116 1.101 -17.148 1.00 91.62 101 PRO A CA 1
ATOM 829 C C . PRO A 1 101 ? 0.379 2.165 -17.974 1.00 91.62 101 PRO A C 1
ATOM 831 O O . PRO A 1 101 ? 0.714 3.346 -17.938 1.00 91.62 101 PRO A O 1
ATOM 834 N N . ALA A 1 102 ? -0.661 1.764 -18.702 1.00 92.69 102 ALA A N 1
ATOM 835 C CA . ALA A 1 102 ? -1.539 2.717 -19.375 1.00 92.69 102 ALA A CA 1
ATOM 836 C C . ALA A 1 102 ? -2.296 3.602 -18.372 1.00 92.69 102 ALA A C 1
ATOM 838 O O . ALA A 1 102 ? -2.577 3.212 -17.235 1.00 92.69 102 ALA A O 1
ATOM 839 N N . VAL A 1 103 ? -2.695 4.797 -18.808 1.00 94.06 103 VAL A N 1
ATOM 840 C CA . VAL A 1 103 ? -3.648 5.613 -18.046 1.00 94.06 103 VAL A CA 1
ATOM 841 C C . VAL A 1 103 ? -4.950 4.820 -17.875 1.00 94.06 103 VAL A C 1
ATOM 843 O O . VAL A 1 103 ? -5.442 4.218 -18.826 1.00 94.06 103 VAL A O 1
ATOM 846 N N . LYS A 1 104 ? -5.514 4.839 -16.661 1.00 94.44 104 LYS A N 1
ATOM 847 C CA . LYS A 1 104 ? -6.632 4.007 -16.170 1.00 94.44 104 LYS A CA 1
ATOM 848 C C . LYS A 1 104 ? -6.296 2.545 -15.871 1.00 94.44 104 LYS A C 1
ATOM 850 O O . LYS A 1 104 ? -7.182 1.852 -15.377 1.00 94.44 104 LYS A O 1
ATOM 855 N N . ALA A 1 105 ? -5.068 2.080 -16.112 1.00 93.00 105 ALA A N 1
ATOM 856 C CA . ALA A 1 105 ? -4.671 0.740 -15.695 1.00 93.00 105 ALA A CA 1
ATOM 857 C C . ALA A 1 105 ? -4.740 0.611 -14.168 1.00 93.00 105 ALA A C 1
ATOM 859 O O . ALA A 1 105 ? -4.396 1.546 -13.438 1.00 93.00 105 ALA A O 1
ATOM 860 N N . GLU A 1 106 ? -5.178 -0.556 -13.704 1.00 94.62 106 GLU A N 1
ATOM 861 C CA . GLU A 1 106 ? -5.202 -0.921 -12.291 1.00 94.62 106 GLU A CA 1
ATOM 862 C C . GLU A 1 106 ? -4.031 -1.853 -11.997 1.00 94.62 106 GLU A C 1
ATOM 864 O O . GLU A 1 106 ? -3.925 -2.944 -12.554 1.00 94.62 106 GLU A O 1
ATOM 869 N N . VAL A 1 107 ? -3.121 -1.399 -11.142 1.00 94.94 107 VAL A N 1
ATOM 870 C CA . VAL A 1 107 ? -1.883 -2.105 -10.802 1.00 94.94 107 VAL A CA 1
ATOM 871 C C . VAL A 1 107 ? -1.604 -1.965 -9.311 1.00 94.94 107 VAL A C 1
ATOM 873 O O . VAL A 1 107 ? -2.018 -0.999 -8.677 1.00 94.94 107 VAL A O 1
ATOM 876 N N . LEU A 1 108 ? -0.866 -2.903 -8.733 1.00 96.00 108 LEU A N 1
ATOM 877 C CA . LEU A 1 108 ? -0.198 -2.678 -7.459 1.00 96.00 108 LEU A CA 1
ATOM 878 C C . LEU A 1 108 ? 0.965 -1.703 -7.691 1.00 96.00 108 LEU A C 1
ATOM 880 O O . LEU A 1 108 ? 1.819 -1.948 -8.543 1.00 96.00 108 LEU A O 1
ATOM 884 N N . ILE A 1 109 ? 1.022 -0.617 -6.930 1.00 96.50 109 ILE A N 1
ATOM 885 C CA . ILE A 1 109 ? 2.119 0.354 -6.955 1.00 96.50 109 ILE A CA 1
ATOM 886 C C . ILE A 1 109 ? 2.930 0.213 -5.672 1.00 96.50 109 ILE A C 1
ATOM 888 O O . ILE A 1 109 ? 2.363 0.154 -4.579 1.00 96.50 109 ILE A O 1
ATOM 892 N N . VAL A 1 110 ? 4.256 0.193 -5.811 1.00 96.94 110 VAL A N 1
ATOM 893 C CA . VAL A 1 110 ? 5.210 0.235 -4.699 1.00 96.94 110 VAL A CA 1
ATOM 894 C C . VAL A 1 110 ? 5.984 1.549 -4.762 1.00 96.94 110 VAL A C 1
ATOM 896 O O . VAL A 1 110 ? 6.767 1.773 -5.689 1.00 96.94 110 VAL A O 1
ATOM 899 N N . VAL A 1 111 ? 5.785 2.408 -3.765 1.00 96.31 111 VAL A N 1
ATOM 900 C CA . VAL A 1 111 ? 6.493 3.687 -3.609 1.00 96.31 111 VAL A CA 1
ATOM 901 C C . VAL A 1 111 ? 7.511 3.558 -2.480 1.00 96.31 111 VAL A C 1
ATOM 903 O O . VAL A 1 111 ? 7.174 3.138 -1.370 1.00 96.31 111 VAL A O 1
ATOM 906 N N . SER A 1 112 ? 8.764 3.908 -2.764 1.00 95.31 112 SER A N 1
ATOM 907 C CA . SER A 1 112 ? 9.868 3.867 -1.807 1.00 95.31 112 SER A CA 1
ATOM 908 C C . SER A 1 112 ? 9.699 4.891 -0.676 1.00 95.31 112 SER A C 1
ATOM 910 O O . SER A 1 112 ? 8.837 5.770 -0.724 1.00 95.31 112 SER A O 1
ATOM 912 N N . ALA A 1 113 ? 10.557 4.798 0.342 1.00 91.62 113 ALA A N 1
ATOM 913 C CA . ALA A 1 113 ? 10.634 5.776 1.429 1.00 91.62 113 ALA A CA 1
ATOM 914 C C . ALA A 1 113 ? 10.894 7.221 0.951 1.00 91.62 113 ALA A C 1
ATOM 916 O O . ALA A 1 113 ? 10.442 8.160 1.602 1.00 91.62 113 ALA A O 1
ATOM 917 N N . ASP A 1 114 ? 11.551 7.394 -0.201 1.00 93.06 114 ASP A N 1
ATOM 918 C CA . ASP A 1 114 ? 11.909 8.696 -0.785 1.00 93.06 114 ASP A CA 1
ATOM 919 C C . ASP A 1 114 ? 10.860 9.228 -1.783 1.00 93.06 114 ASP A C 1
ATOM 921 O O . ASP A 1 114 ? 11.167 10.072 -2.634 1.00 93.06 114 ASP A O 1
ATOM 925 N N . ASP A 1 115 ? 9.627 8.714 -1.716 1.00 94.19 115 ASP A N 1
ATOM 926 C CA . ASP A 1 115 ? 8.521 9.062 -2.615 1.00 94.19 115 ASP A CA 1
ATOM 927 C C . ASP A 1 115 ? 8.836 8.793 -4.096 1.00 94.19 115 ASP A C 1
ATOM 929 O O . ASP A 1 115 ? 8.376 9.515 -4.979 1.00 94.19 115 ASP A O 1
ATOM 933 N N . GLN A 1 116 ? 9.640 7.764 -4.383 1.00 94.75 116 GLN A N 1
ATOM 934 C CA . GLN A 1 116 ? 9.948 7.332 -5.746 1.00 94.75 116 GLN A CA 1
ATOM 935 C C . GLN A 1 116 ? 9.230 6.034 -6.092 1.00 94.75 116 GLN A C 1
ATOM 937 O O . GLN A 1 116 ? 9.087 5.135 -5.265 1.00 94.75 116 GLN A O 1
ATOM 942 N N . ILE A 1 117 ? 8.822 5.902 -7.347 1.00 94.88 117 ILE A N 1
ATOM 943 C CA . ILE A 1 117 ? 8.188 4.680 -7.846 1.00 94.88 117 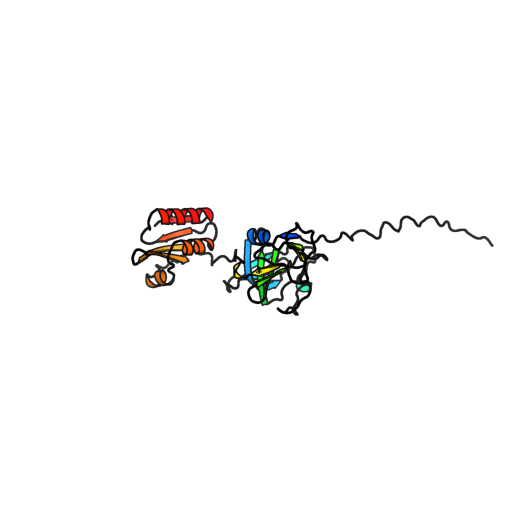ILE A CA 1
ATOM 944 C C . ILE A 1 117 ? 9.251 3.585 -7.922 1.00 94.88 117 ILE A C 1
ATOM 946 O O . ILE A 1 117 ? 10.174 3.655 -8.737 1.00 94.88 117 ILE A O 1
ATOM 950 N N . SER A 1 118 ? 9.129 2.572 -7.063 1.00 94.69 118 SER A N 1
ATOM 951 C CA . SER A 1 118 ? 10.099 1.482 -6.985 1.00 94.69 118 SER A CA 1
ATOM 952 C C . SER A 1 118 ? 9.726 0.334 -7.915 1.00 94.69 118 SER A C 1
ATOM 954 O O . SER A 1 118 ? 10.547 -0.074 -8.746 1.00 94.69 118 SER A O 1
ATOM 956 N N . LEU A 1 119 ? 8.497 -0.172 -7.786 1.00 95.50 119 LEU A N 1
ATOM 957 C CA . LEU A 1 119 ? 7.983 -1.332 -8.511 1.00 95.50 119 LEU A CA 1
ATOM 958 C C . LEU A 1 119 ? 6.517 -1.114 -8.879 1.00 95.50 119 LEU A C 1
ATOM 960 O O . LEU A 1 119 ? 5.790 -0.365 -8.224 1.00 95.50 119 LEU A O 1
ATOM 964 N N . PHE A 1 120 ? 6.084 -1.861 -9.879 1.00 94.75 120 PHE A N 1
ATOM 965 C CA . PHE A 1 120 ? 4.678 -2.117 -10.138 1.00 94.75 120 PHE A CA 1
ATOM 966 C C . PHE A 1 120 ? 4.427 -3.622 -10.069 1.00 94.75 120 PHE A C 1
ATOM 968 O O . PHE A 1 120 ? 5.362 -4.416 -10.207 1.00 94.75 120 PHE A O 1
ATOM 975 N N . ALA A 1 121 ? 3.176 -4.024 -9.874 1.00 94.56 121 ALA A N 1
ATOM 976 C CA . ALA A 1 121 ? 2.760 -5.400 -10.082 1.00 94.56 121 ALA A CA 1
ATOM 977 C C . ALA A 1 121 ? 1.351 -5.481 -10.663 1.00 94.56 121 ALA A C 1
ATOM 979 O O . ALA A 1 121 ? 0.490 -4.664 -10.354 1.00 94.56 121 ALA A O 1
ATOM 980 N N . TRP A 1 122 ? 1.102 -6.482 -11.496 1.00 91.31 122 TRP A N 1
ATOM 981 C CA . TRP A 1 122 ? -0.206 -6.708 -12.096 1.00 91.31 122 TRP A CA 1
ATOM 982 C C . TRP A 1 122 ? -0.772 -7.994 -11.540 1.00 91.31 122 TRP A C 1
ATOM 984 O O . TRP A 1 122 ? -0.032 -8.923 -11.199 1.00 91.31 122 TRP A O 1
ATOM 994 N N . ARG A 1 123 ? -2.089 -8.016 -11.387 1.00 92.38 123 ARG A N 1
ATOM 995 C CA . ARG A 1 123 ? -2.782 -9.172 -10.849 1.00 92.38 123 ARG A CA 1
ATOM 996 C C . ARG A 1 123 ? -2.876 -10.249 -11.928 1.00 92.38 123 ARG A C 1
ATOM 998 O O . ARG A 1 123 ? -3.378 -9.981 -13.008 1.00 92.38 123 ARG A O 1
ATOM 1005 N N . ARG A 1 124 ? -2.438 -11.466 -11.613 1.00 89.81 124 ARG A N 1
ATOM 1006 C CA . ARG A 1 124 ? -2.563 -12.658 -12.456 1.00 89.81 124 ARG A CA 1
ATOM 1007 C C . ARG A 1 124 ? -3.196 -13.769 -11.627 1.00 89.81 124 ARG A C 1
ATOM 1009 O O . ARG A 1 124 ? -2.512 -14.457 -10.876 1.00 89.81 124 ARG A O 1
ATOM 1016 N N . GLY A 1 125 ? -4.516 -13.909 -11.726 1.00 92.06 125 GLY A N 1
ATOM 1017 C CA . GLY A 1 125 ? -5.268 -14.825 -10.866 1.00 92.06 125 GLY A CA 1
ATOM 1018 C C . GLY A 1 125 ? -5.174 -14.433 -9.385 1.00 92.06 125 GLY A C 1
ATOM 1019 O O . GLY A 1 125 ? -5.692 -13.386 -8.975 1.00 92.06 125 GLY A O 1
ATOM 1020 N N . ASP A 1 126 ? -4.534 -15.286 -8.588 1.00 95.31 126 ASP A N 1
ATOM 1021 C CA . ASP A 1 126 ? -4.298 -15.138 -7.147 1.00 95.31 126 ASP A CA 1
ATOM 1022 C C . ASP A 1 126 ? -2.889 -14.626 -6.796 1.00 95.31 126 ASP A C 1
ATOM 1024 O O . ASP A 1 126 ? -2.526 -14.555 -5.619 1.00 95.31 126 ASP A O 1
ATOM 1028 N N . GLU A 1 127 ? -2.111 -14.206 -7.794 1.00 95.44 127 GLU A N 1
ATOM 1029 C CA . GLU A 1 127 ? -0.753 -13.688 -7.631 1.00 95.44 127 GLU A CA 1
ATOM 1030 C C . GLU A 1 127 ? -0.600 -12.276 -8.207 1.00 95.44 127 GLU A C 1
ATOM 1032 O O . GLU A 1 127 ? -1.365 -11.823 -9.059 1.00 95.44 127 GLU A O 1
ATOM 1037 N N . TYR A 1 128 ? 0.444 -11.585 -7.763 1.00 95.06 128 TYR A N 1
ATOM 1038 C CA . TYR A 1 128 ? 0.986 -10.392 -8.394 1.00 95.06 128 TYR A CA 1
ATOM 1039 C C . TYR A 1 128 ? 2.269 -10.734 -9.152 1.00 95.06 128 TYR A C 1
ATOM 1041 O O . TYR A 1 128 ? 3.181 -11.331 -8.577 1.00 95.06 128 TYR A O 1
ATOM 1049 N N . ARG A 1 129 ? 2.381 -10.303 -10.414 1.00 93.75 129 ARG A N 1
ATOM 1050 C CA . ARG A 1 129 ? 3.648 -10.293 -11.164 1.00 93.75 129 ARG A CA 1
ATOM 1051 C C . ARG A 1 129 ? 4.295 -8.920 -11.047 1.00 93.75 129 ARG A C 1
ATOM 1053 O O . ARG A 1 129 ? 3.800 -7.960 -11.631 1.00 93.75 129 ARG A O 1
ATOM 1060 N N . PHE A 1 130 ? 5.397 -8.842 -10.309 1.00 93.94 130 PHE A N 1
ATOM 1061 C CA . PHE A 1 130 ? 6.157 -7.607 -10.105 1.00 93.94 130 PHE A CA 1
ATOM 1062 C C . PHE A 1 130 ? 7.072 -7.298 -11.288 1.00 93.94 130 PHE A C 1
ATOM 1064 O O . PHE A 1 130 ? 7.632 -8.214 -11.878 1.00 93.94 130 PHE A O 1
ATOM 1071 N N . TRP A 1 131 ? 7.294 -6.019 -11.582 1.00 93.06 131 TRP A N 1
ATOM 1072 C CA . TRP A 1 131 ? 8.353 -5.553 -12.479 1.00 93.06 131 TRP A CA 1
ATOM 1073 C C . TRP A 1 131 ? 8.890 -4.194 -12.016 1.00 93.06 131 TRP A C 1
ATOM 1075 O O . TRP A 1 131 ? 8.311 -3.526 -11.154 1.00 93.06 131 TRP A O 1
ATOM 1085 N N . SER A 1 132 ? 10.034 -3.791 -12.569 1.00 91.62 132 SER A N 1
ATOM 1086 C CA . SER A 1 132 ? 10.637 -2.495 -12.267 1.00 91.62 132 SER A CA 1
ATOM 1087 C C . SER A 1 132 ? 10.453 -1.522 -13.435 1.00 91.62 132 SER A C 1
ATOM 1089 O O . SER A 1 132 ? 10.838 -1.859 -14.558 1.00 91.62 132 SER A O 1
ATOM 1091 N N . PRO A 1 133 ? 9.972 -0.290 -13.189 1.00 89.06 133 PRO A N 1
ATOM 1092 C CA . PRO A 1 133 ? 9.933 0.760 -14.204 1.00 89.06 133 PRO A CA 1
ATOM 1093 C C . PRO A 1 133 ? 11.300 1.430 -14.425 1.00 89.06 133 PRO A C 1
ATOM 1095 O O . PRO A 1 133 ? 11.385 2.441 -15.120 1.00 89.06 133 PRO A O 1
ATOM 1098 N N . TRP A 1 134 ? 12.377 0.901 -13.824 1.00 82.25 134 TRP A N 1
ATOM 1099 C CA . TRP A 1 134 ? 13.724 1.452 -13.955 1.00 82.25 134 TRP A CA 1
ATOM 1100 C C . TRP A 1 134 ? 14.174 1.440 -15.421 1.00 82.25 134 TRP A C 1
ATOM 1102 O O . TRP A 1 134 ? 14.303 0.383 -16.039 1.00 82.25 134 TRP A O 1
ATOM 1112 N N . MET A 1 135 ? 14.463 2.625 -15.960 1.00 67.81 135 MET A N 1
ATOM 1113 C CA . MET A 1 135 ? 14.916 2.797 -17.333 1.00 67.81 135 MET A CA 1
ATOM 1114 C C . MET A 1 135 ? 16.432 2.646 -17.406 1.00 67.81 135 MET A C 1
ATOM 1116 O O . MET A 1 135 ? 17.182 3.545 -17.051 1.00 67.81 135 MET A O 1
ATOM 1120 N N . THR A 1 136 ? 16.891 1.507 -17.904 1.00 52.78 136 THR A N 1
ATOM 1121 C CA . THR A 1 136 ? 18.150 1.423 -18.649 1.00 52.78 136 THR A CA 1
ATOM 1122 C C . THR A 1 136 ? 17.959 0.341 -19.703 1.00 52.78 136 THR A C 1
ATOM 1124 O O . THR A 1 136 ? 17.069 -0.491 -19.559 1.00 52.78 136 THR A O 1
ATOM 1127 N N . GLY A 1 137 ? 18.788 0.278 -20.741 1.00 54.72 137 GLY A N 1
ATOM 1128 C CA . GLY A 1 137 ? 18.840 -0.884 -21.641 1.00 54.72 137 GLY A CA 1
ATOM 1129 C C . GLY A 1 137 ? 19.277 -2.198 -20.958 1.00 54.72 137 GLY A C 1
ATOM 1130 O O . GLY A 1 137 ? 19.931 -3.015 -21.596 1.00 54.72 137 GLY A O 1
ATOM 1131 N N . SER A 1 138 ? 18.985 -2.384 -19.665 1.00 59.75 138 SER A N 1
ATOM 1132 C CA . SER A 1 138 ? 19.301 -3.539 -18.834 1.00 59.75 138 SER A CA 1
ATOM 1133 C C . SER A 1 138 ? 18.087 -3.969 -18.023 1.00 59.75 138 SER A C 1
ATOM 1135 O O . SER A 1 138 ? 17.414 -3.147 -17.402 1.00 59.75 138 SER A O 1
ATOM 1137 N N . MET A 1 139 ? 17.831 -5.274 -18.026 1.00 80.75 139 MET A N 1
ATOM 1138 C CA . MET A 1 139 ? 16.740 -5.910 -17.290 1.00 80.75 139 MET A CA 1
ATOM 1139 C C . MET A 1 139 ? 16.974 -5.822 -15.780 1.00 80.75 139 MET A C 1
ATOM 1141 O O . MET A 1 139 ? 18.110 -5.925 -15.314 1.00 80.75 139 MET A O 1
ATOM 1145 N N . ALA A 1 140 ? 15.908 -5.696 -14.992 1.00 88.56 140 ALA A N 1
ATOM 1146 C CA . ALA A 1 140 ? 16.007 -5.844 -13.544 1.00 88.56 140 ALA A CA 1
ATOM 1147 C C . ALA A 1 140 ? 16.213 -7.322 -13.171 1.00 88.56 140 ALA A C 1
ATOM 1149 O O . ALA A 1 140 ? 15.564 -8.219 -13.718 1.00 88.56 140 ALA A O 1
ATOM 1150 N N . ARG A 1 141 ? 17.114 -7.576 -12.218 1.00 92.06 141 ARG A N 1
ATOM 1151 C CA . ARG A 1 141 ? 17.346 -8.905 -11.646 1.00 92.06 141 ARG A CA 1
ATOM 1152 C C . ARG A 1 141 ? 16.600 -9.005 -10.327 1.00 92.06 141 ARG A C 1
ATOM 1154 O O . ARG A 1 141 ? 17.014 -8.388 -9.348 1.00 92.06 141 ARG A O 1
ATOM 1161 N N . PHE A 1 142 ? 15.555 -9.816 -10.292 1.00 93.19 142 PHE A N 1
ATOM 1162 C CA . PHE A 1 142 ? 14.782 -10.062 -9.085 1.00 93.19 142 PHE A CA 1
ATOM 1163 C C . PHE A 1 142 ? 15.337 -11.260 -8.325 1.00 93.19 142 PHE A C 1
ATOM 1165 O O . PHE A 1 142 ? 15.648 -12.284 -8.922 1.00 93.19 142 PHE A O 1
ATOM 1172 N N . SER A 1 143 ? 15.447 -11.124 -7.010 1.00 94.00 143 SER A N 1
ATOM 1173 C CA . SER A 1 143 ? 15.692 -12.209 -6.066 1.00 94.00 143 SER A CA 1
ATOM 1174 C C . SER A 1 143 ? 14.355 -12.567 -5.417 1.00 94.00 143 SER A C 1
ATOM 1176 O O . SER A 1 143 ? 13.745 -11.729 -4.745 1.00 94.00 143 SER A O 1
ATOM 1178 N N . CYS A 1 144 ? 13.873 -13.779 -5.689 1.00 91.62 144 CYS A N 1
ATOM 1179 C CA . CYS A 1 144 ? 12.552 -14.256 -5.295 1.00 91.62 144 CYS A CA 1
ATOM 1180 C C . CYS A 1 144 ? 12.710 -15.295 -4.180 1.00 91.62 144 CYS A C 1
ATOM 1182 O O . CYS A 1 144 ? 13.014 -16.460 -4.438 1.00 91.62 144 CYS A O 1
ATOM 1184 N N . SER A 1 145 ? 12.507 -14.866 -2.936 1.00 91.12 145 SER A N 1
ATOM 1185 C CA . SER A 1 145 ? 12.449 -15.762 -1.778 1.00 91.12 145 SER A CA 1
ATOM 1186 C C . SER A 1 145 ? 10.997 -16.133 -1.474 1.00 91.12 145 SER A C 1
ATOM 1188 O O . SER A 1 145 ? 10.128 -15.267 -1.616 1.00 91.12 145 SER A O 1
ATOM 1190 N N . PRO A 1 146 ? 10.711 -17.366 -1.013 1.00 92.00 146 PRO A N 1
ATOM 1191 C CA . PRO A 1 146 ? 9.365 -17.760 -0.610 1.00 92.00 146 PRO A CA 1
ATOM 1192 C C . PRO A 1 146 ? 8.713 -16.729 0.332 1.00 92.00 146 PRO A C 1
ATOM 1194 O O . PRO A 1 146 ? 9.395 -16.215 1.221 1.00 92.00 146 PRO A O 1
ATOM 1197 N N . PRO A 1 147 ? 7.416 -16.417 0.155 1.00 94.75 147 PRO A N 1
ATOM 1198 C CA . PRO A 1 147 ? 6.466 -17.081 -0.744 1.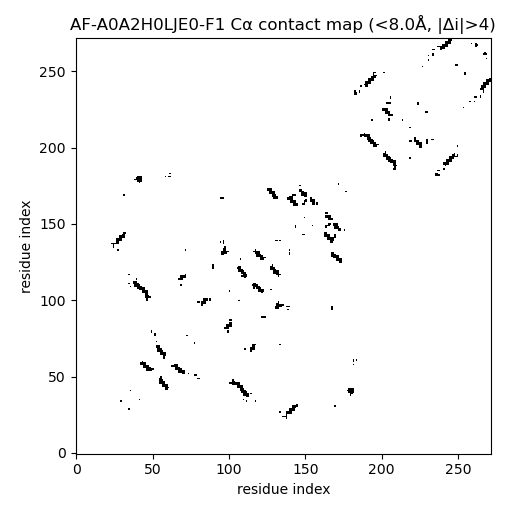00 94.75 147 PRO A CA 1
ATOM 1199 C C . PRO A 1 147 ? 6.531 -16.615 -2.210 1.00 94.75 147 PRO A C 1
ATOM 1201 O O . PRO A 1 147 ? 5.765 -17.116 -3.029 1.00 94.75 147 PRO A O 1
ATOM 1204 N N . ALA A 1 148 ? 7.427 -15.687 -2.566 1.00 95.25 148 ALA A N 1
ATOM 1205 C CA . ALA A 1 148 ? 7.636 -15.322 -3.961 1.00 95.25 148 ALA A CA 1
ATOM 1206 C C . ALA A 1 148 ? 8.296 -16.471 -4.736 1.00 95.25 148 ALA A C 1
ATOM 1208 O O . ALA A 1 148 ? 9.145 -17.199 -4.215 1.00 95.25 148 ALA A O 1
ATOM 1209 N N . ARG A 1 149 ? 7.950 -16.589 -6.015 1.00 94.75 149 ARG A N 1
ATOM 1210 C CA . ARG A 1 149 ? 8.532 -17.548 -6.953 1.00 94.75 149 ARG A CA 1
ATOM 1211 C C . ARG A 1 149 ? 9.044 -16.842 -8.200 1.00 94.75 149 ARG A C 1
ATOM 1213 O O . ARG A 1 149 ? 8.545 -15.787 -8.594 1.00 94.75 149 ARG A O 1
ATOM 1220 N N . VAL A 1 150 ? 10.049 -17.444 -8.821 1.00 91.81 150 VAL A N 1
ATOM 1221 C CA . VAL A 1 150 ? 10.583 -16.975 -10.102 1.00 91.81 150 VAL A CA 1
ATOM 1222 C C . VAL A 1 150 ? 9.533 -17.109 -11.206 1.00 91.81 150 VAL A C 1
ATOM 1224 O O . VAL A 1 150 ? 8.673 -17.994 -11.165 1.00 91.81 150 VAL A O 1
ATOM 1227 N N . LEU A 1 151 ? 9.602 -16.219 -12.193 1.00 88.44 151 LEU A N 1
ATOM 1228 C CA . LEU A 1 151 ? 8.781 -16.311 -13.397 1.00 88.44 151 LEU A CA 1
ATOM 1229 C C . LEU A 1 151 ? 9.210 -17.535 -14.230 1.00 88.44 151 LEU A C 1
ATOM 1231 O O . LEU A 1 151 ? 10.393 -17.621 -14.570 1.00 88.44 151 LEU A O 1
ATOM 1235 N N . PRO A 1 152 ? 8.289 -18.458 -14.578 1.00 87.12 152 PRO A N 1
ATOM 1236 C CA . PRO A 1 152 ? 8.616 -19.610 -15.415 1.00 87.12 152 PRO A CA 1
ATOM 1237 C C . PRO A 1 152 ? 9.229 -19.184 -16.754 1.00 87.12 152 PRO A C 1
ATOM 1239 O O . PRO A 1 152 ? 8.671 -18.328 -17.436 1.00 87.12 152 PRO A O 1
ATOM 1242 N N . GLY A 1 153 ? 10.362 -19.777 -17.132 1.00 86.00 153 GLY A N 1
ATOM 1243 C CA . GLY A 1 153 ? 11.079 -19.470 -18.378 1.00 86.00 153 GLY A CA 1
ATOM 1244 C C . GLY A 1 153 ? 12.040 -18.275 -18.305 1.00 86.00 153 GLY A C 1
ATOM 1245 O O . GLY A 1 153 ? 12.819 -18.074 -19.237 1.00 86.00 153 GLY A O 1
ATOM 1246 N N . ASN A 1 154 ? 12.035 -17.523 -17.198 1.00 83.69 154 ASN A N 1
ATOM 1247 C CA . ASN A 1 154 ? 12.921 -16.378 -16.952 1.00 83.69 154 ASN A CA 1
ATOM 1248 C C . ASN A 1 154 ? 13.947 -16.648 -15.837 1.00 83.69 154 ASN A C 1
ATOM 1250 O O . ASN A 1 154 ? 14.517 -15.711 -15.266 1.00 83.69 154 ASN A O 1
ATOM 1254 N N . GLU A 1 155 ? 14.182 -17.913 -15.492 1.00 88.94 155 GLU A N 1
ATOM 1255 C CA . GLU A 1 155 ? 15.061 -18.294 -14.393 1.00 88.94 155 GLU A CA 1
ATOM 1256 C C . GLU A 1 155 ? 16.526 -17.961 -14.703 1.00 88.94 155 GLU A C 1
ATOM 1258 O O . GLU A 1 155 ? 17.090 -18.328 -15.739 1.00 88.94 155 GLU A O 1
ATOM 1263 N N . ILE A 1 156 ? 17.192 -17.304 -13.756 1.00 86.25 156 ILE A N 1
ATOM 1264 C CA . ILE A 1 156 ? 18.630 -17.078 -13.822 1.00 86.25 156 ILE A CA 1
ATOM 1265 C C . ILE A 1 156 ? 19.306 -18.319 -13.255 1.00 86.25 156 ILE A C 1
ATOM 1267 O O . ILE A 1 156 ? 19.227 -18.588 -12.059 1.00 86.25 156 ILE A O 1
ATOM 1271 N N . LYS A 1 157 ? 20.006 -19.065 -14.114 1.00 80.44 157 LYS A N 1
ATOM 1272 C CA . LYS A 1 157 ? 20.840 -20.197 -13.695 1.00 80.44 157 LYS A CA 1
ATOM 1273 C C . LYS A 1 157 ? 22.026 -19.684 -12.883 1.00 80.44 157 LYS A C 1
ATOM 1275 O O . LYS A 1 157 ? 23.078 -19.356 -13.426 1.00 80.44 157 LYS A O 1
ATOM 1280 N N . THR A 1 158 ? 21.841 -19.584 -11.580 1.00 72.12 158 THR A N 1
ATOM 1281 C CA . THR A 1 158 ? 22.919 -19.391 -10.617 1.00 72.12 158 THR A CA 1
ATOM 1282 C C . THR A 1 158 ? 23.415 -20.756 -10.134 1.00 72.12 158 THR A C 1
ATOM 1284 O O . THR A 1 158 ? 22.708 -21.753 -10.270 1.00 72.12 158 THR A O 1
ATOM 1287 N N . GLY A 1 159 ? 24.644 -20.837 -9.612 1.00 75.94 159 GLY A N 1
ATOM 1288 C CA . GLY A 1 159 ? 25.125 -22.063 -8.958 1.00 75.94 159 GLY A CA 1
ATOM 1289 C C . GLY A 1 159 ? 24.168 -22.524 -7.846 1.00 75.94 159 GLY A C 1
ATOM 1290 O O . GLY A 1 159 ? 23.337 -21.738 -7.392 1.00 75.94 159 GLY A O 1
ATOM 1291 N N . SER A 1 160 ? 24.290 -23.784 -7.414 1.00 67.75 160 SER A N 1
ATOM 1292 C CA . SER A 1 160 ? 23.355 -24.474 -6.501 1.00 67.75 160 SER A CA 1
ATOM 1293 C C . SER A 1 160 ? 23.042 -23.751 -5.185 1.00 67.75 160 SER A C 1
ATOM 1295 O O . SER A 1 160 ? 22.026 -24.050 -4.568 1.00 67.75 160 SER A O 1
ATOM 1297 N N . ASP A 1 161 ? 23.877 -22.794 -4.780 1.00 69.06 161 ASP A N 1
ATOM 1298 C CA . ASP A 1 161 ? 23.842 -22.176 -3.451 1.00 69.06 161 ASP A CA 1
ATOM 1299 C C . ASP A 1 161 ? 23.291 -20.737 -3.461 1.00 69.06 161 ASP A C 1
ATOM 1301 O O . ASP A 1 161 ? 23.496 -19.980 -2.514 1.00 69.06 161 ASP A O 1
ATOM 1305 N N . VAL A 1 162 ? 22.624 -20.312 -4.538 1.00 76.56 162 VAL A N 1
ATOM 1306 C CA . VAL A 1 162 ? 22.162 -18.924 -4.699 1.00 76.56 162 VAL A CA 1
ATOM 1307 C C . VAL A 1 162 ? 20.637 -18.854 -4.711 1.00 76.56 162 VAL A C 1
ATOM 1309 O O . VAL A 1 162 ? 19.975 -19.671 -5.348 1.00 76.56 162 VAL A O 1
ATOM 1312 N N . THR A 1 163 ? 20.089 -17.843 -4.029 1.00 82.00 163 THR A N 1
ATOM 1313 C CA . THR A 1 163 ? 18.656 -17.518 -4.001 1.00 82.00 163 THR A CA 1
ATOM 1314 C C . THR A 1 163 ? 18.049 -17.539 -5.408 1.00 82.00 163 THR A C 1
ATOM 1316 O O . THR A 1 163 ? 18.642 -16.935 -6.313 1.00 82.00 163 THR A O 1
ATOM 1319 N N . PRO A 1 164 ? 16.876 -18.180 -5.604 1.00 86.81 164 PRO A N 1
ATOM 1320 C CA . PRO A 1 164 ? 16.186 -18.170 -6.885 1.00 86.81 164 PRO A CA 1
ATOM 1321 C C . PRO A 1 164 ? 16.032 -16.743 -7.400 1.00 86.81 164 PRO A C 1
ATOM 1323 O O . PRO A 1 164 ? 15.577 -15.848 -6.686 1.00 86.81 164 PRO A O 1
ATOM 1326 N N . ALA A 1 165 ? 16.438 -16.526 -8.644 1.00 88.88 165 ALA A N 1
ATOM 1327 C CA . ALA A 1 165 ? 16.379 -15.221 -9.266 1.00 88.88 165 ALA A CA 1
ATOM 1328 C C . ALA A 1 165 ? 15.765 -15.330 -10.656 1.00 88.88 165 ALA A C 1
ATOM 1330 O O . ALA A 1 165 ? 15.988 -16.313 -11.365 1.00 88.88 165 ALA A O 1
ATOM 1331 N N . SER A 1 166 ? 15.026 -14.304 -11.053 1.00 89.75 166 SER A N 1
ATOM 1332 C CA . SER A 1 166 ? 14.476 -14.186 -12.399 1.00 89.75 166 SER A CA 1
ATOM 1333 C C . SER A 1 166 ? 14.809 -12.838 -12.996 1.00 89.75 166 SER A C 1
ATOM 1335 O O . SER A 1 166 ? 14.918 -11.815 -12.308 1.00 89.75 166 SER A O 1
ATOM 1337 N N . TRP A 1 167 ? 14.980 -12.847 -14.311 1.00 87.69 167 TRP A N 1
ATOM 1338 C CA . TRP A 1 167 ? 14.894 -11.610 -15.056 1.00 87.69 167 TRP A CA 1
ATOM 1339 C C . TRP A 1 167 ? 13.453 -11.127 -15.008 1.00 87.69 167 TRP A C 1
ATOM 1341 O O . TRP A 1 167 ? 12.521 -11.906 -15.218 1.00 87.69 167 TRP A O 1
ATOM 1351 N N . ASP A 1 168 ? 13.297 -9.831 -14.763 1.00 81.88 168 ASP A N 1
ATOM 1352 C CA . ASP A 1 168 ? 12.062 -9.135 -15.097 1.00 81.88 168 ASP A CA 1
ATOM 1353 C C . ASP A 1 168 ? 10.820 -9.501 -14.256 1.00 81.88 168 ASP A C 1
ATOM 1355 O O . ASP A 1 168 ? 9.679 -9.375 -14.696 1.00 81.88 168 ASP A O 1
ATOM 1359 N N . GLY A 1 169 ? 11.034 -9.925 -13.011 1.00 89.31 169 GLY A N 1
ATOM 1360 C CA . GLY A 1 169 ? 9.970 -9.984 -12.011 1.00 89.31 169 GLY A CA 1
ATOM 1361 C C . GLY A 1 169 ? 9.994 -11.205 -11.115 1.00 89.31 169 GLY A C 1
ATOM 1362 O O . GLY A 1 169 ? 10.771 -12.128 -11.331 1.00 89.31 169 GLY A O 1
ATOM 1363 N N . CYS A 1 170 ? 9.092 -11.221 -10.137 1.00 93.75 170 CYS A N 1
ATOM 1364 C CA . CYS A 1 170 ? 8.682 -12.411 -9.389 1.00 93.75 170 CYS A CA 1
ATOM 1365 C C . CYS A 1 170 ? 7.156 -12.515 -9.431 1.00 93.75 170 CYS A C 1
ATOM 1367 O O . CYS A 1 170 ? 6.468 -11.505 -9.606 1.00 93.75 170 CYS A O 1
ATOM 1369 N N . LEU A 1 171 ? 6.640 -13.717 -9.192 1.00 94.50 171 LEU A N 1
ATOM 1370 C CA . LEU A 1 171 ? 5.243 -13.931 -8.827 1.00 94.50 171 LEU A CA 1
ATOM 1371 C C . LEU A 1 171 ? 5.153 -14.033 -7.307 1.00 94.50 171 LEU A C 1
ATOM 1373 O O . LEU A 1 171 ? 5.977 -14.702 -6.685 1.00 94.50 171 LEU A O 1
ATOM 1377 N N . LEU A 1 172 ? 4.188 -13.349 -6.707 1.00 96.25 172 LEU A N 1
ATOM 1378 C CA . LEU A 1 172 ? 3.964 -13.343 -5.265 1.00 96.25 172 LEU A CA 1
ATOM 1379 C C . LEU A 1 172 ? 2.460 -13.487 -5.002 1.00 96.25 172 LEU A C 1
ATOM 1381 O O . LEU A 1 172 ? 1.700 -12.687 -5.547 1.00 96.25 172 LEU A O 1
ATOM 1385 N N . PRO A 1 173 ? 2.008 -14.454 -4.182 1.00 97.25 173 PRO A N 1
ATOM 1386 C CA . PRO A 1 173 ? 0.596 -14.580 -3.835 1.00 97.25 173 PRO A CA 1
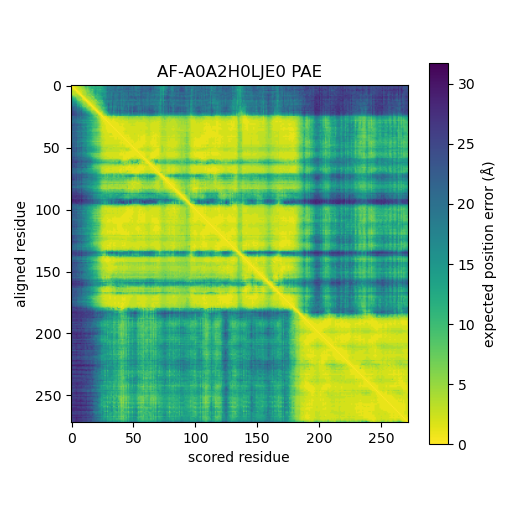ATOM 1387 C C . PRO A 1 173 ? 0.024 -13.270 -3.292 1.00 97.25 173 PRO A C 1
ATOM 1389 O O . PRO A 1 173 ? 0.659 -12.606 -2.474 1.00 97.25 173 PRO A O 1
ATOM 1392 N N . ILE A 1 174 ? -1.193 -12.910 -3.707 1.00 95.50 174 ILE A N 1
ATOM 1393 C CA . ILE A 1 174 ? -1.872 -11.687 -3.246 1.00 95.50 174 ILE A CA 1
ATOM 1394 C C . ILE A 1 174 ? -1.988 -11.682 -1.719 1.00 95.50 174 ILE A C 1
ATOM 1396 O O . ILE A 1 174 ? -1.778 -10.650 -1.092 1.00 95.50 174 ILE A O 1
ATOM 1400 N N . SER A 1 175 ? -2.250 -12.844 -1.115 1.00 93.19 175 SER A N 1
ATOM 1401 C CA . SER A 1 175 ? -2.328 -13.022 0.341 1.00 93.19 175 SER A CA 1
ATOM 1402 C C . SER A 1 175 ? -1.014 -12.746 1.080 1.00 93.19 175 SER A C 1
ATOM 1404 O O . SER A 1 175 ? -1.037 -12.538 2.289 1.00 93.19 175 SER A O 1
ATOM 1406 N N . ALA A 1 176 ? 0.121 -12.743 0.377 1.00 93.62 176 ALA A N 1
ATOM 1407 C CA . ALA A 1 176 ? 1.431 -12.420 0.932 1.00 93.62 176 ALA A CA 1
ATOM 1408 C C . ALA A 1 176 ? 1.814 -10.939 0.755 1.00 93.62 176 ALA A C 1
ATOM 1410 O O . ALA A 1 176 ? 2.832 -10.506 1.295 1.00 93.62 176 ALA A O 1
ATOM 1411 N N . VAL A 1 177 ? 1.028 -10.155 0.009 1.00 94.69 177 VAL A N 1
ATOM 1412 C CA . VAL A 1 177 ? 1.248 -8.713 -0.136 1.00 94.69 177 VAL A CA 1
ATOM 1413 C C . VAL A 1 177 ? 0.534 -7.974 0.986 1.00 94.69 177 VAL A C 1
ATOM 1415 O O . VAL A 1 177 ? -0.691 -7.923 1.039 1.00 94.69 177 VAL A O 1
ATOM 1418 N N . VAL A 1 178 ? 1.318 -7.345 1.860 1.00 91.31 178 VAL A N 1
ATOM 1419 C CA . VAL A 1 178 ? 0.808 -6.415 2.872 1.00 91.31 178 VAL A CA 1
ATOM 1420 C C . VAL A 1 178 ? 0.692 -5.034 2.237 1.00 91.31 178 VAL A C 1
ATOM 1422 O O . VAL A 1 178 ? 1.702 -4.443 1.848 1.00 91.31 178 VAL A O 1
ATOM 1425 N N . THR A 1 179 ? -0.531 -4.518 2.117 1.00 90.69 179 THR A N 1
ATOM 1426 C CA . THR A 1 179 ? -0.754 -3.146 1.654 1.00 90.69 179 THR A CA 1
ATOM 1427 C C . THR A 1 179 ? -0.271 -2.136 2.695 1.00 90.69 179 THR A C 1
ATOM 1429 O O . THR A 1 179 ? -0.392 -2.369 3.893 1.00 90.69 179 THR A O 1
ATOM 1432 N N . LYS A 1 180 ? 0.296 -1.016 2.243 1.00 90.06 180 LYS A N 1
ATOM 1433 C CA . LYS A 1 180 ? 0.887 0.044 3.072 1.00 90.06 180 LYS A CA 1
ATOM 1434 C C . LYS A 1 180 ? 0.574 1.416 2.499 1.00 90.06 180 LYS A C 1
ATOM 1436 O O . LYS A 1 180 ? 0.456 1.565 1.283 1.00 90.06 180 LYS A O 1
ATOM 1441 N N . GLY A 1 181 ? 0.553 2.430 3.358 1.00 74.81 181 GLY A N 1
ATOM 1442 C CA . GLY A 1 181 ? 0.677 3.834 2.956 1.00 74.81 181 GLY A CA 1
ATOM 1443 C C . GLY A 1 181 ? -0.499 4.425 2.182 1.00 74.81 181 GLY A C 1
ATOM 1444 O O . GLY A 1 181 ? -0.429 5.595 1.815 1.00 74.81 181 GLY A O 1
ATOM 1445 N N . VAL A 1 182 ? -1.571 3.660 1.965 1.00 71.44 182 VAL A N 1
ATOM 1446 C CA . VAL A 1 182 ? -2.902 4.218 1.709 1.00 71.44 182 VAL A CA 1
ATOM 1447 C C . VAL A 1 182 ? -3.493 4.449 3.070 1.00 71.44 182 VAL A C 1
ATOM 1449 O O . VAL A 1 182 ? -3.925 3.521 3.746 1.00 71.44 182 VAL A O 1
ATOM 1452 N N . ARG A 1 183 ? -3.294 5.674 3.523 1.00 65.81 183 ARG A N 1
ATOM 1453 C CA . ARG A 1 183 ? -3.666 6.098 4.856 1.00 65.81 183 ARG A CA 1
ATOM 1454 C C . ARG A 1 183 ? -5.166 6.274 4.833 1.00 65.81 183 ARG A C 1
ATOM 1456 O O . ARG A 1 183 ? -5.634 7.121 4.076 1.00 65.81 183 ARG A O 1
ATOM 1463 N N . THR A 1 184 ? -5.871 5.527 5.677 1.00 56.81 184 THR A N 1
ATOM 1464 C CA . THR A 1 184 ? -7.285 5.796 5.933 1.00 56.81 184 THR A CA 1
ATOM 1465 C C . THR A 1 184 ? -7.451 7.278 6.215 1.00 56.81 184 THR A C 1
ATOM 1467 O O . THR A 1 184 ? -6.700 7.808 7.034 1.00 56.81 184 THR A O 1
ATOM 1470 N N . ALA A 1 185 ? -8.382 7.928 5.510 1.00 59.41 185 ALA A N 1
ATOM 1471 C CA . ALA A 1 185 ? -8.735 9.341 5.641 1.00 59.41 185 ALA A CA 1
ATOM 1472 C C . ALA A 1 185 ? -8.273 9.966 6.972 1.00 59.41 185 ALA A C 1
ATOM 1474 O O . ALA A 1 185 ? -8.835 9.665 8.027 1.00 59.41 185 ALA A O 1
ATOM 1475 N N . HIS A 1 186 ? -7.255 10.835 6.917 1.00 68.25 186 HIS A N 1
ATOM 1476 C CA . HIS A 1 186 ? -6.766 11.552 8.094 1.00 68.25 186 HIS A CA 1
ATOM 1477 C C . HIS A 1 186 ? -7.944 12.248 8.778 1.00 68.25 186 HIS A C 1
ATOM 1479 O O . HIS A 1 186 ? -8.596 13.131 8.206 1.00 68.25 186 HIS A O 1
ATOM 1485 N N . SER A 1 187 ? -8.248 11.828 10.003 1.00 79.31 187 SER A N 1
ATOM 1486 C CA . SER A 1 187 ? -9.308 12.461 10.763 1.00 79.31 187 SER A CA 1
ATOM 1487 C C . SER A 1 187 ? -8.771 13.755 11.356 1.00 79.31 187 SER A C 1
ATOM 1489 O O . SER A 1 187 ? -7.969 13.741 12.286 1.00 79.31 187 SER A O 1
ATOM 1491 N N . MET A 1 188 ? -9.277 14.893 10.872 1.00 81.88 188 MET A N 1
ATOM 1492 C CA . MET A 1 188 ? -8.917 16.223 11.389 1.00 81.88 188 MET A CA 1
ATOM 1493 C C . MET A 1 188 ? -9.122 16.376 12.908 1.00 81.88 188 MET A C 1
ATOM 1495 O O . MET A 1 188 ? -8.627 17.335 13.496 1.00 81.88 188 MET A O 1
ATOM 1499 N N . LYS A 1 189 ? -9.896 15.484 13.538 1.00 89.81 189 LYS A N 1
ATOM 1500 C CA . LYS A 1 189 ? -10.181 15.481 14.981 1.00 89.81 189 LYS A CA 1
ATOM 1501 C C . LYS A 1 189 ? -9.610 14.270 15.710 1.00 89.81 189 LYS A C 1
ATOM 1503 O O . LYS A 1 189 ? -10.023 14.010 16.832 1.00 89.81 189 LYS A O 1
ATOM 1508 N N . GLY A 1 190 ? -8.712 13.522 15.076 1.00 93.81 190 GLY A N 1
ATOM 1509 C CA . GLY A 1 190 ? -8.240 12.239 15.585 1.00 93.81 190 GLY A CA 1
ATOM 1510 C C . GLY A 1 190 ? -9.311 11.150 15.518 1.00 93.81 190 GLY A C 1
ATOM 1511 O O . GLY A 1 190 ? -10.335 11.285 14.847 1.00 93.81 190 GLY A O 1
ATOM 1512 N N . TRP A 1 191 ? -9.062 10.049 16.200 1.00 96.38 191 TRP A N 1
ATOM 1513 C CA . TRP A 1 191 ? -9.840 8.822 16.141 1.00 96.38 191 TRP A CA 1
ATOM 1514 C C . TRP A 1 191 ? -10.492 8.540 17.483 1.00 96.38 191 TRP A C 1
ATOM 1516 O O . TRP A 1 191 ? -9.909 8.793 18.528 1.00 96.38 191 TRP A O 1
ATOM 1526 N N . GLU A 1 192 ? -11.701 8.007 17.463 1.00 97.19 192 GLU A N 1
ATOM 1527 C CA . GLU A 1 192 ? -12.465 7.630 18.645 1.00 97.19 192 GLU A CA 1
ATOM 1528 C C . GLU A 1 192 ? -12.384 6.104 18.787 1.00 97.19 192 GLU A C 1
ATOM 1530 O O . GLU A 1 192 ? -12.865 5.366 17.924 1.00 97.19 192 GLU A O 1
ATOM 1535 N N . LEU A 1 193 ? -11.742 5.628 19.855 1.00 97.56 193 LEU A N 1
ATOM 1536 C CA . LEU A 1 193 ? -11.680 4.221 20.236 1.00 97.56 193 LEU A CA 1
ATOM 1537 C C . LEU A 1 193 ? -12.758 3.942 21.280 1.00 97.56 193 LEU A C 1
ATOM 1539 O O . LEU A 1 193 ? -12.624 4.326 22.437 1.00 97.56 193 LEU A O 1
ATOM 1543 N N . TYR A 1 194 ? -13.812 3.242 20.890 1.00 97.81 194 TYR A N 1
ATOM 1544 C CA . TYR A 1 194 ? -14.862 2.806 21.800 1.00 97.81 194 TYR A CA 1
ATOM 1545 C C . TYR A 1 194 ? -14.575 1.406 22.325 1.00 97.81 194 TYR A C 1
ATOM 1547 O O . TYR A 1 194 ? -14.187 0.533 21.551 1.00 97.81 194 TYR A O 1
ATOM 1555 N N . SER A 1 195 ? -14.839 1.165 23.607 1.00 97.69 195 SER A N 1
ATOM 1556 C CA . SER A 1 195 ? -14.842 -0.174 24.203 1.00 97.69 195 SER A CA 1
ATOM 1557 C C . SER A 1 195 ? -16.164 -0.473 24.899 1.00 97.69 195 SER A C 1
ATOM 1559 O O . SER A 1 195 ? -16.787 0.395 25.508 1.00 97.69 195 SER A O 1
ATOM 1561 N N . TRP A 1 196 ? -16.603 -1.728 24.834 1.00 97.88 196 TRP A N 1
ATOM 1562 C CA . TRP A 1 196 ? -17.711 -2.231 25.645 1.00 97.88 196 TRP A CA 1
ATOM 1563 C C . TRP A 1 196 ? -17.577 -3.731 25.882 1.00 97.88 196 TRP A C 1
ATOM 1565 O O . TRP A 1 196 ? -16.868 -4.441 25.165 1.00 97.88 196 TRP A O 1
ATOM 1575 N N . GLN A 1 197 ? -18.299 -4.223 26.884 1.00 97.12 197 GLN A N 1
ATOM 1576 C CA . GLN A 1 197 ? -18.368 -5.645 27.185 1.00 97.12 197 GLN A CA 1
ATOM 1577 C C . GLN A 1 197 ? -19.739 -6.206 26.803 1.00 97.12 197 GLN A C 1
ATOM 1579 O O . GLN A 1 197 ? -20.778 -5.594 27.064 1.00 97.12 197 GLN A O 1
ATOM 1584 N N . LYS A 1 198 ? -19.747 -7.392 26.195 1.00 96.62 198 LYS A N 1
ATOM 1585 C CA . LYS A 1 198 ? -20.949 -8.186 25.936 1.00 96.62 198 LYS A CA 1
ATOM 1586 C C . LYS A 1 198 ? -20.634 -9.650 26.224 1.00 96.62 198 LYS A C 1
ATOM 1588 O O . LYS A 1 198 ? -19.678 -10.189 25.674 1.00 96.62 198 LYS A O 1
ATOM 1593 N N . ASP A 1 199 ? -21.417 -10.267 27.107 1.00 96.06 199 ASP A N 1
ATOM 1594 C CA . ASP A 1 199 ? -21.279 -11.680 27.491 1.00 96.06 199 ASP A CA 1
ATOM 1595 C C . ASP A 1 199 ? -19.849 -12.035 27.951 1.00 96.06 199 ASP A C 1
ATOM 1597 O O . ASP A 1 199 ? -19.238 -13.002 27.505 1.00 96.06 199 ASP A O 1
ATOM 1601 N N . GLY A 1 200 ? -19.265 -11.176 28.797 1.00 94.56 200 GLY A N 1
ATOM 1602 C CA . GLY A 1 200 ? -17.893 -11.323 29.302 1.00 94.56 200 GLY A CA 1
ATOM 1603 C C . GLY A 1 200 ? -16.789 -10.978 28.293 1.00 94.56 200 GLY A C 1
ATOM 1604 O O . GLY A 1 200 ? -15.633 -10.834 28.683 1.00 94.56 200 GLY A O 1
ATOM 1605 N N . THR A 1 201 ? -17.136 -10.771 27.024 1.00 95.25 201 THR A N 1
ATOM 1606 C CA . THR A 1 201 ? -16.196 -10.523 25.928 1.00 95.25 201 THR A CA 1
ATOM 1607 C C . THR A 1 201 ? -16.078 -9.032 25.628 1.00 95.25 201 THR A C 1
ATOM 1609 O O . THR A 1 201 ? -17.085 -8.324 25.578 1.00 95.25 201 THR A O 1
ATOM 1612 N N . TRP A 1 202 ? -14.850 -8.559 25.409 1.00 96.44 202 TRP A N 1
ATOM 1613 C CA . TRP A 1 202 ? -14.578 -7.178 25.014 1.00 96.44 202 TRP A CA 1
ATOM 1614 C C . TRP A 1 202 ? -14.688 -6.978 23.508 1.00 96.44 202 TRP A C 1
ATOM 1616 O O . TRP A 1 202 ? -14.173 -7.768 22.710 1.00 96.44 202 TRP A O 1
ATOM 1626 N N . TYR A 1 203 ? -15.340 -5.881 23.153 1.00 97.69 203 TYR A N 1
ATOM 1627 C CA . TYR A 1 203 ? -15.490 -5.390 21.797 1.00 97.69 203 TYR A CA 1
ATOM 1628 C C . TYR A 1 203 ? -14.931 -3.976 21.717 1.00 97.69 203 TYR A C 1
ATOM 1630 O O . TYR A 1 203 ? -14.987 -3.222 22.695 1.00 97.69 203 TYR A O 1
ATOM 1638 N N . PHE A 1 204 ? -14.417 -3.641 20.540 1.00 97.88 204 PHE A N 1
ATOM 1639 C CA . PHE A 1 204 ? -13.826 -2.347 20.245 1.00 97.88 204 PHE A CA 1
ATOM 1640 C C . PHE A 1 204 ? -14.381 -1.795 18.940 1.00 97.88 204 PHE A C 1
ATOM 1642 O O . PHE A 1 204 ? -14.713 -2.566 18.047 1.00 97.88 204 PHE A O 1
ATOM 1649 N N . ALA A 1 205 ? -14.443 -0.478 18.798 1.00 96.88 205 ALA A N 1
ATOM 1650 C CA . ALA A 1 205 ? -14.675 0.172 17.512 1.00 96.88 205 ALA A CA 1
ATOM 1651 C C . ALA A 1 205 ? -13.724 1.360 17.379 1.00 96.88 205 ALA A C 1
ATOM 1653 O O . ALA A 1 205 ? -13.673 2.201 18.273 1.00 96.88 205 ALA A O 1
ATOM 1654 N N . LEU A 1 206 ? -12.980 1.423 16.275 1.00 96.12 206 LEU A N 1
ATOM 1655 C CA . LEU A 1 206 ? -12.135 2.563 15.926 1.00 96.12 206 LEU A CA 1
ATOM 1656 C C . LEU A 1 206 ? -12.841 3.365 14.841 1.00 96.12 206 LEU A C 1
ATOM 1658 O O . LEU A 1 206 ? -13.119 2.843 13.763 1.00 96.12 206 LEU A O 1
ATOM 1662 N N . MET A 1 207 ? -13.171 4.616 15.135 1.00 95.12 207 MET A N 1
ATOM 1663 C CA . MET A 1 207 ? -13.976 5.451 14.246 1.00 95.12 207 MET A CA 1
ATOM 1664 C C . MET A 1 207 ? -13.321 6.818 14.035 1.00 95.12 207 MET A C 1
ATOM 1666 O O . MET A 1 207 ? -12.663 7.320 14.944 1.00 95.12 207 MET A O 1
ATOM 1670 N N . PRO A 1 208 ? -13.522 7.476 12.880 1.00 94.38 208 PRO A N 1
ATOM 1671 C CA . PRO A 1 208 ? -13.090 8.857 12.704 1.00 94.38 208 PRO A CA 1
ATOM 1672 C C . PRO A 1 208 ? -13.823 9.790 13.675 1.00 94.38 208 PRO A C 1
ATOM 1674 O O . PRO A 1 208 ? -15.057 9.743 13.775 1.00 94.38 208 PRO A O 1
ATOM 1677 N N . GLY A 1 209 ? -13.065 10.658 14.344 1.00 94.25 209 GLY A N 1
ATOM 1678 C CA . GLY A 1 209 ? -13.586 11.665 15.259 1.00 94.25 209 GLY A CA 1
ATOM 1679 C C . GLY A 1 209 ? -14.430 12.728 14.563 1.00 94.25 209 GLY A C 1
ATOM 1680 O O . GLY A 1 209 ? -14.090 13.239 13.492 1.00 94.25 209 GLY A O 1
ATOM 1681 N N . THR A 1 210 ? -15.560 13.098 15.171 1.00 92.50 210 THR A N 1
ATOM 1682 C CA . THR A 1 210 ? -16.490 14.086 14.588 1.00 92.50 210 THR A CA 1
ATOM 1683 C C . THR A 1 210 ? -16.921 15.151 15.603 1.00 92.50 210 THR A C 1
ATOM 1685 O O . THR A 1 210 ? -16.565 15.098 16.766 1.00 92.50 210 THR A O 1
ATOM 1688 N N . ASN A 1 211 ? -17.688 16.171 15.178 1.00 93.75 211 ASN A N 1
ATOM 1689 C CA . ASN A 1 211 ? -18.331 17.120 16.121 1.00 93.75 211 ASN A CA 1
ATOM 1690 C C . ASN A 1 211 ? -19.658 16.580 16.690 1.00 93.75 211 ASN A C 1
ATOM 1692 O O . ASN A 1 211 ? -20.440 17.336 17.262 1.00 93.75 211 ASN A O 1
ATOM 1696 N N . ARG A 1 212 ? -19.963 15.302 16.460 1.00 95.81 212 ARG A N 1
ATOM 1697 C CA . ARG A 1 212 ? -21.224 14.659 16.814 1.00 95.81 212 ARG A CA 1
ATOM 1698 C C . ARG A 1 212 ? -20.934 13.491 17.749 1.00 95.81 212 ARG A C 1
ATOM 1700 O O . ARG A 1 212 ? -20.010 12.727 17.507 1.00 95.81 212 ARG A O 1
ATOM 1707 N N . ILE A 1 213 ? -21.793 13.308 18.748 1.00 94.69 213 ILE A N 1
ATOM 1708 C CA . ILE A 1 213 ? -21.802 12.099 19.577 1.00 94.69 213 ILE A CA 1
ATOM 1709 C C . ILE A 1 213 ? -22.284 10.918 18.723 1.00 94.69 213 ILE A C 1
ATOM 1711 O O . ILE A 1 213 ? -23.333 11.004 18.072 1.00 94.69 213 ILE A O 1
ATOM 1715 N N . LYS A 1 214 ? -21.519 9.824 18.707 1.00 96.44 214 LYS A N 1
ATOM 1716 C CA . LYS A 1 214 ? -21.896 8.597 17.995 1.00 96.44 214 LYS A CA 1
ATOM 1717 C C . LYS A 1 214 ? -22.979 7.850 18.761 1.00 96.44 214 LYS A C 1
ATOM 1719 O O . LYS A 1 214 ? -22.978 7.844 19.989 1.00 96.44 214 LYS A O 1
ATOM 1724 N N . SER A 1 215 ? -23.932 7.268 18.039 1.00 97.69 215 SER A N 1
ATOM 1725 C CA . SER A 1 215 ? -24.978 6.464 18.671 1.00 97.69 215 SER A CA 1
ATOM 1726 C C . SER A 1 215 ? -24.438 5.083 19.036 1.00 97.69 215 SER A C 1
ATOM 1728 O O . SER A 1 215 ? -23.548 4.560 18.365 1.00 97.69 215 SER A O 1
ATOM 1730 N N . ASP A 1 216 ? -25.021 4.453 20.055 1.00 97.50 216 ASP A N 1
ATOM 1731 C CA . ASP A 1 216 ? -24.696 3.071 20.427 1.00 97.50 216 ASP A CA 1
ATOM 1732 C C . ASP A 1 216 ? -24.832 2.097 19.248 1.00 97.50 216 ASP A C 1
ATOM 1734 O O . ASP A 1 216 ? -24.043 1.163 19.122 1.00 97.50 216 ASP A O 1
ATOM 1738 N N . GLU A 1 217 ? -25.828 2.305 18.382 1.00 97.12 217 GLU A N 1
ATOM 1739 C CA . GLU A 1 217 ? -26.040 1.490 17.183 1.00 97.12 217 GLU A CA 1
ATOM 1740 C C . GLU A 1 217 ? -24.887 1.644 16.183 1.00 97.12 217 GLU A C 1
ATOM 1742 O O . GLU A 1 217 ? -24.377 0.642 15.689 1.00 97.12 217 GLU A O 1
ATOM 1747 N N . GLU A 1 218 ? -24.422 2.874 15.944 1.00 96.56 218 GLU A N 1
ATOM 1748 C CA . GLU A 1 218 ? -23.281 3.161 15.067 1.00 96.56 218 GLU A CA 1
ATOM 1749 C C . GLU A 1 218 ? -21.984 2.546 15.611 1.00 96.56 218 GLU A C 1
ATOM 1751 O O . GLU A 1 218 ? -21.260 1.883 14.869 1.00 96.56 218 GLU A O 1
ATOM 1756 N N . ILE A 1 219 ? -21.725 2.710 16.913 1.00 97.69 219 ILE A N 1
ATOM 1757 C CA . ILE A 1 219 ? -20.542 2.150 17.582 1.00 97.69 219 ILE A CA 1
ATOM 1758 C C . ILE A 1 219 ? -20.550 0.621 17.479 1.00 97.69 219 ILE A C 1
ATOM 1760 O O . ILE A 1 219 ? -19.550 0.007 17.114 1.00 97.69 219 ILE A O 1
ATOM 1764 N N . ARG A 1 220 ? -21.693 -0.013 17.767 1.00 96.81 220 ARG A N 1
ATOM 1765 C CA . ARG A 1 220 ? -21.821 -1.477 17.727 1.00 96.81 220 ARG A CA 1
ATOM 1766 C C . ARG A 1 220 ? -21.759 -2.030 16.307 1.00 96.81 220 ARG A C 1
ATOM 1768 O O . ARG A 1 220 ? -21.242 -3.130 16.135 1.00 96.81 220 ARG A O 1
ATOM 1775 N N . ALA A 1 221 ? -22.251 -1.296 15.309 1.00 93.38 221 ALA A N 1
ATOM 1776 C CA . ALA A 1 221 ? -22.166 -1.695 13.904 1.00 93.38 221 ALA A CA 1
ATOM 1777 C C . ALA A 1 221 ? -20.718 -1.718 13.387 1.00 93.38 221 ALA A C 1
ATOM 1779 O O . ALA A 1 221 ? -20.383 -2.568 12.566 1.00 93.38 221 ALA A O 1
ATOM 1780 N N . ALA A 1 222 ? -19.857 -0.833 13.899 1.00 93.31 222 ALA A N 1
ATOM 1781 C CA . ALA A 1 222 ? -18.419 -0.809 13.616 1.00 93.31 222 ALA A CA 1
ATOM 1782 C C . ALA A 1 222 ? -17.590 -1.714 14.555 1.00 93.31 222 ALA A C 1
ATOM 1784 O O . ALA A 1 222 ? -16.360 -1.691 14.519 1.00 93.31 222 ALA A O 1
ATOM 1785 N N . GLY A 1 223 ? -18.248 -2.483 15.426 1.00 93.81 223 GLY A N 1
ATOM 1786 C CA . GLY A 1 223 ? -17.599 -3.257 16.473 1.00 93.81 223 GLY A CA 1
ATOM 1787 C C . GLY A 1 223 ? -16.849 -4.486 15.984 1.00 93.81 223 GLY A C 1
ATOM 1788 O O . GLY A 1 223 ? -17.401 -5.325 15.277 1.00 93.81 223 GLY A O 1
ATOM 1789 N N . VAL A 1 224 ? -15.622 -4.649 16.468 1.00 93.38 224 VAL A N 1
ATOM 1790 C CA . VAL A 1 224 ? -14.791 -5.838 16.290 1.00 93.38 224 VAL A CA 1
ATOM 1791 C C . VAL A 1 224 ? -14.559 -6.534 17.627 1.00 93.38 224 VAL A C 1
ATOM 1793 O O . VAL A 1 224 ? -14.474 -5.902 18.682 1.00 93.38 224 VAL A O 1
ATOM 1796 N N . GLN A 1 225 ? -14.485 -7.863 17.594 1.00 94.62 225 GLN A N 1
ATOM 1797 C CA . GLN A 1 225 ? -14.250 -8.680 18.779 1.00 94.62 225 GLN A CA 1
ATOM 1798 C C . GLN A 1 225 ? -12.747 -8.902 18.988 1.00 94.62 225 GLN A C 1
ATOM 1800 O O . GLN A 1 225 ? -12.063 -9.420 18.106 1.00 94.62 225 GLN A O 1
ATOM 1805 N N . GLY A 1 226 ? -12.261 -8.610 20.197 1.00 89.31 226 GLY A N 1
ATOM 1806 C CA . GLY A 1 226 ? -10.907 -8.966 20.624 1.00 89.31 226 GLY A CA 1
ATOM 1807 C C . GLY A 1 226 ? -9.782 -8.041 20.140 1.00 89.31 226 GLY A C 1
ATOM 1808 O O . GLY A 1 226 ? -9.962 -7.155 19.309 1.00 89.31 226 GLY A O 1
ATOM 1809 N N . MET A 1 227 ? -8.596 -8.266 20.712 1.00 90.19 227 MET A N 1
ATOM 1810 C CA . MET A 1 227 ? -7.435 -7.375 20.600 1.00 90.19 227 MET A CA 1
ATOM 1811 C C . MET A 1 227 ? -6.764 -7.388 19.220 1.00 90.19 227 MET A C 1
ATOM 1813 O O . MET A 1 227 ? -6.383 -6.345 18.695 1.00 90.19 227 MET A O 1
ATOM 1817 N N . ALA A 1 228 ? -6.642 -8.565 18.606 1.00 82.94 228 ALA A N 1
ATOM 1818 C CA . ALA A 1 228 ? -5.888 -8.714 17.361 1.00 82.94 228 ALA A CA 1
ATOM 1819 C C . ALA A 1 228 ? -6.456 -7.851 16.222 1.00 82.94 228 ALA A C 1
ATOM 1821 O O . ALA A 1 228 ? -5.704 -7.277 15.438 1.00 82.94 228 ALA A O 1
ATOM 1822 N N . VAL A 1 229 ? -7.786 -7.724 16.152 1.00 84.62 229 VAL A N 1
ATOM 1823 C CA . VAL A 1 229 ? -8.443 -6.940 15.100 1.00 84.62 229 VAL A CA 1
ATOM 1824 C C . VAL A 1 229 ? -8.223 -5.444 15.319 1.00 84.62 229 VAL A C 1
ATOM 1826 O O . VAL A 1 229 ? -7.881 -4.739 14.376 1.00 84.62 229 VAL A O 1
ATOM 1829 N N . ILE A 1 230 ? -8.335 -4.959 16.561 1.00 93.12 230 ILE A N 1
ATOM 1830 C CA . ILE A 1 230 ? -8.128 -3.535 16.847 1.00 93.12 230 ILE A CA 1
ATOM 1831 C C . ILE A 1 230 ? -6.662 -3.114 16.678 1.00 93.12 230 ILE A C 1
ATOM 1833 O O . ILE A 1 230 ? -6.397 -2.021 16.190 1.00 93.12 230 ILE A O 1
ATOM 1837 N N . GLN A 1 231 ? -5.696 -3.984 16.991 1.00 90.88 231 GLN A N 1
ATOM 1838 C CA . GLN A 1 231 ? -4.274 -3.715 16.735 1.00 90.88 231 GLN A CA 1
ATOM 1839 C C . GLN A 1 231 ? -3.948 -3.581 15.247 1.00 90.88 231 GLN A C 1
ATOM 1841 O O . GLN A 1 231 ? -3.073 -2.785 14.890 1.00 90.88 231 GLN A O 1
ATOM 1846 N N . ALA A 1 232 ? -4.628 -4.360 14.399 1.00 82.88 232 ALA A N 1
ATOM 1847 C CA . ALA A 1 232 ? -4.528 -4.223 12.954 1.00 82.88 232 ALA A CA 1
ATOM 1848 C C . ALA A 1 232 ? -5.092 -2.868 12.509 1.00 82.88 232 ALA A C 1
ATOM 1850 O O . ALA A 1 232 ? -4.366 -2.114 11.875 1.00 82.88 232 ALA A O 1
ATOM 1851 N N . SER A 1 233 ? -6.304 -2.506 12.955 1.00 89.75 233 SER A N 1
ATOM 1852 C CA . SER A 1 233 ? -6.917 -1.209 12.627 1.00 89.75 233 SER A CA 1
ATOM 1853 C C . SER A 1 233 ? -6.111 -0.005 13.124 1.00 89.75 233 SER A C 1
ATOM 1855 O O . SER A 1 233 ? -6.048 1.012 12.446 1.00 89.75 233 SER A O 1
ATOM 1857 N N . LEU A 1 234 ? -5.455 -0.101 14.286 1.00 93.00 234 LEU A N 1
ATOM 1858 C CA . LEU A 1 234 ? -4.533 0.943 14.752 1.00 93.00 234 LEU A CA 1
ATOM 1859 C C . LEU A 1 234 ? -3.328 1.091 13.816 1.00 93.00 234 LEU A C 1
ATOM 1861 O O . LEU A 1 234 ? -2.840 2.199 13.625 1.00 93.00 234 LEU A O 1
ATOM 1865 N N . GLY A 1 235 ? -2.864 -0.013 13.222 1.00 87.50 235 GLY A N 1
ATOM 1866 C CA . GLY A 1 235 ? -1.775 -0.021 12.243 1.00 87.50 235 GLY A CA 1
ATOM 1867 C C . GLY A 1 235 ? -2.083 0.734 10.949 1.00 87.50 235 GLY A C 1
ATOM 1868 O O . GLY A 1 235 ? -1.142 1.075 10.234 1.00 87.50 235 GLY A O 1
ATOM 1869 N N . ASP A 1 236 ? -3.359 1.017 10.682 1.00 84.56 236 ASP A N 1
ATOM 1870 C CA . ASP A 1 236 ? -3.806 1.780 9.514 1.00 84.56 236 ASP A CA 1
ATOM 1871 C C . ASP A 1 236 ? -3.790 3.304 9.757 1.00 84.56 236 ASP A C 1
ATOM 1873 O O . ASP A 1 236 ? -3.917 4.080 8.807 1.00 84.56 236 ASP A O 1
ATOM 1877 N N . LEU A 1 237 ? -3.611 3.744 11.012 1.00 88.75 237 LEU A N 1
ATOM 1878 C CA . LEU A 1 237 ? -3.611 5.160 11.390 1.00 88.75 237 LEU A CA 1
ATOM 1879 C C . LEU A 1 237 ? -2.283 5.865 11.093 1.00 88.75 237 LEU A C 1
ATOM 1881 O O . LEU A 1 237 ? -1.206 5.261 11.081 1.00 88.75 237 LEU A O 1
ATOM 1885 N N . ASP A 1 238 ? -2.348 7.188 10.933 1.00 83.50 238 ASP A N 1
ATOM 1886 C CA . ASP A 1 238 ? -1.167 8.007 10.691 1.00 83.50 238 ASP A CA 1
ATOM 1887 C C . ASP A 1 238 ? -0.367 8.266 11.969 1.00 83.50 238 ASP A C 1
ATOM 1889 O O . ASP A 1 238 ? -0.910 8.629 13.009 1.00 83.50 238 ASP A O 1
ATOM 1893 N N . ARG A 1 239 ? 0.968 8.171 11.885 1.00 85.44 239 ARG A N 1
ATOM 1894 C CA . ARG A 1 239 ? 1.850 8.606 12.979 1.00 85.44 239 ARG A CA 1
ATOM 1895 C C . ARG A 1 239 ? 1.506 10.043 13.384 1.00 85.44 239 ARG A C 1
ATOM 1897 O O . ARG A 1 239 ? 1.512 10.944 12.549 1.00 85.44 239 ARG A O 1
ATOM 1904 N N . GLY A 1 240 ? 1.330 10.258 14.682 1.00 87.38 240 GLY A N 1
ATOM 1905 C CA . GLY A 1 240 ? 0.940 11.537 15.265 1.00 87.38 240 GLY A CA 1
ATOM 1906 C C . GLY A 1 240 ? -0.570 11.725 15.398 1.00 87.38 240 GLY A C 1
ATOM 1907 O O . GLY A 1 240 ? -0.971 12.662 16.088 1.00 87.38 240 GLY A O 1
ATOM 1908 N N . ASP A 1 241 ? -1.394 10.847 14.812 1.00 92.31 241 ASP A N 1
ATOM 1909 C CA . ASP A 1 241 ? -2.835 10.864 15.045 1.00 92.31 241 ASP A CA 1
ATOM 1910 C C . ASP A 1 241 ? -3.137 10.654 16.533 1.00 92.31 241 ASP A C 1
ATOM 1912 O O . ASP A 1 241 ? -2.486 9.880 17.246 1.00 92.31 241 ASP A O 1
ATOM 1916 N N . GLN A 1 242 ? -4.156 11.369 16.998 1.00 95.69 242 GLN A N 1
ATOM 1917 C CA . GLN A 1 242 ? -4.683 11.232 18.347 1.00 95.69 242 GLN A CA 1
ATOM 1918 C C . GLN A 1 242 ? -5.765 10.160 18.360 1.00 95.69 242 GLN A C 1
ATOM 1920 O O . GLN A 1 242 ? -6.633 10.157 17.492 1.00 95.69 242 GLN A O 1
ATOM 1925 N N . VAL A 1 243 ? -5.723 9.270 19.346 1.00 96.94 243 VAL A N 1
ATOM 1926 C CA . VAL A 1 243 ? -6.740 8.248 19.593 1.00 96.94 243 VAL A CA 1
ATOM 1927 C C . VAL A 1 243 ? -7.369 8.541 20.949 1.00 96.94 243 VAL A C 1
ATOM 1929 O O . VAL A 1 243 ? -6.699 8.482 21.974 1.00 96.94 243 VAL A O 1
ATOM 1932 N N . PHE A 1 244 ? -8.653 8.860 20.962 1.00 97.12 244 PHE A N 1
ATOM 1933 C CA . PHE A 1 244 ? -9.434 9.193 22.144 1.00 97.12 244 PHE A CA 1
ATOM 1934 C C . PHE A 1 244 ? -10.239 7.975 22.580 1.00 97.12 244 PHE A C 1
ATOM 1936 O O . PHE A 1 244 ? -11.075 7.481 21.825 1.00 97.12 244 PHE A O 1
ATOM 1943 N N . TRP A 1 245 ? -9.994 7.481 23.788 1.00 97.69 245 TRP A N 1
ATOM 1944 C CA . TRP A 1 245 ? -10.689 6.314 24.317 1.00 97.69 245 TRP A CA 1
ATOM 1945 C C . TRP A 1 245 ? -12.020 6.713 24.959 1.00 97.69 245 TRP A C 1
ATOM 1947 O O . TRP A 1 245 ? -12.043 7.542 25.864 1.00 97.69 245 TRP A O 1
ATOM 1957 N N . PHE A 1 246 ? -13.111 6.063 24.553 1.00 97.06 246 PHE A N 1
ATOM 1958 C CA . PHE A 1 246 ? -14.439 6.186 25.147 1.00 97.06 246 PHE A CA 1
ATOM 1959 C C . PHE A 1 246 ? -14.994 4.839 25.634 1.00 97.06 246 PHE A C 1
ATOM 1961 O O . PHE A 1 246 ? -14.819 3.798 25.001 1.00 97.06 246 PHE A O 1
ATOM 1968 N N . GLY A 1 247 ? -15.749 4.878 26.733 1.00 95.25 247 GLY A N 1
ATOM 1969 C CA . GLY A 1 247 ? -16.455 3.719 27.285 1.00 95.25 247 GLY A CA 1
ATOM 1970 C C . GLY A 1 247 ? -15.738 3.057 28.467 1.00 95.25 247 GLY A C 1
ATOM 1971 O O . GLY A 1 247 ? -14.742 3.575 28.970 1.00 95.25 247 GLY A O 1
ATOM 1972 N N . PRO A 1 248 ? -16.268 1.929 28.973 1.00 96.25 248 PRO A N 1
ATOM 1973 C CA . PRO A 1 248 ? -15.674 1.221 30.098 1.00 96.25 248 PRO A CA 1
ATOM 1974 C C . PRO A 1 248 ? -14.247 0.762 29.795 1.00 96.25 248 PRO A C 1
ATOM 1976 O O . PRO A 1 248 ? -13.992 0.135 28.765 1.00 96.25 248 PRO A O 1
ATOM 1979 N N . VAL A 1 249 ? -13.332 1.027 30.725 1.00 94.75 249 VAL A N 1
ATOM 1980 C CA . VAL A 1 249 ? -11.928 0.634 30.602 1.00 94.75 249 VAL A CA 1
ATOM 1981 C C . VAL A 1 249 ? -11.811 -0.891 30.762 1.00 94.75 249 VAL A C 1
ATOM 1983 O O . VAL A 1 249 ? -12.281 -1.430 31.770 1.00 94.75 249 VAL A O 1
ATOM 1986 N N . PRO A 1 250 ? -11.216 -1.607 29.792 1.00 94.75 250 PRO A N 1
ATOM 1987 C CA . PRO A 1 250 ? -10.988 -3.039 29.897 1.00 94.75 250 PRO A CA 1
ATOM 1988 C C . PRO A 1 250 ? -9.924 -3.374 30.950 1.00 94.75 250 PRO A C 1
ATOM 1990 O O . PRO A 1 250 ? -9.294 -2.474 31.509 1.00 94.75 250 PRO A O 1
ATOM 1993 N N . PRO A 1 251 ? -9.703 -4.667 31.246 1.00 96.88 251 PRO A N 1
ATOM 1994 C CA . PRO A 1 251 ? -8.616 -5.092 32.116 1.00 96.88 251 PRO A CA 1
ATOM 1995 C C . PRO A 1 251 ? -7.271 -4.455 31.740 1.00 96.88 251 PRO A C 1
ATOM 1997 O O . PRO A 1 251 ? -6.991 -4.189 30.570 1.00 96.88 251 PRO A O 1
ATOM 2000 N N . ILE A 1 252 ? -6.434 -4.188 32.743 1.00 96.62 252 ILE A N 1
ATOM 2001 C CA . ILE A 1 252 ? -5.221 -3.371 32.593 1.00 96.62 252 ILE A CA 1
ATOM 2002 C C . ILE A 1 252 ? -4.240 -3.928 31.552 1.00 96.62 252 ILE A C 1
ATOM 2004 O O . ILE A 1 252 ? -3.522 -3.166 30.911 1.00 96.62 252 ILE A O 1
ATOM 2008 N N . GLU A 1 253 ? -4.216 -5.243 31.359 1.00 96.38 253 GLU A N 1
ATOM 2009 C CA . GLU A 1 253 ? -3.440 -5.918 30.324 1.00 96.38 253 GLU A CA 1
ATOM 2010 C C . GLU A 1 253 ? -3.839 -5.468 28.912 1.00 96.38 253 GLU A C 1
ATOM 2012 O O . GLU A 1 253 ? -2.968 -5.136 28.113 1.00 96.38 253 GLU A O 1
ATOM 2017 N N . VAL A 1 254 ? -5.140 -5.333 28.650 1.00 94.69 254 VAL A N 1
ATOM 2018 C CA . VAL A 1 254 ? -5.703 -4.876 27.372 1.00 94.69 254 VAL A CA 1
ATOM 2019 C C . VAL A 1 254 ? -5.338 -3.411 27.130 1.00 94.69 254 VAL A C 1
ATOM 2021 O O . VAL A 1 254 ? -4.923 -3.035 26.036 1.00 94.69 254 VAL A O 1
ATOM 2024 N N . VAL A 1 255 ? -5.447 -2.577 28.168 1.00 96.12 255 VAL A N 1
ATOM 2025 C CA . VAL A 1 255 ? -5.085 -1.153 28.089 1.00 96.12 255 VAL A CA 1
ATOM 2026 C C . VAL A 1 255 ? -3.596 -0.982 27.792 1.00 96.12 255 VAL A C 1
ATOM 2028 O O . VAL A 1 255 ? -3.235 -0.200 26.917 1.00 96.12 255 VAL A O 1
ATOM 2031 N N . ARG A 1 256 ? -2.725 -1.726 28.490 1.00 96.62 256 ARG A N 1
ATOM 2032 C CA . ARG A 1 256 ? -1.269 -1.687 28.270 1.00 96.62 256 ARG A CA 1
ATOM 2033 C C . ARG A 1 256 ? -0.892 -2.123 26.865 1.00 96.62 256 ARG A C 1
ATOM 2035 O O . ARG A 1 256 ? -0.003 -1.527 26.270 1.00 96.62 256 ARG A O 1
ATOM 2042 N N . GLU A 1 257 ? -1.558 -3.144 26.346 1.00 96.00 257 GLU A N 1
ATOM 2043 C CA . GLU A 1 257 ? -1.291 -3.654 25.009 1.00 96.00 257 GLU A CA 1
ATOM 2044 C C . GLU A 1 257 ? -1.690 -2.642 23.921 1.00 96.00 257 GLU A C 1
ATOM 2046 O O . GLU A 1 257 ? -0.899 -2.378 23.016 1.00 96.00 257 GLU A O 1
ATOM 2051 N N . ILE A 1 258 ? -2.856 -1.995 24.049 1.00 96.25 258 ILE A N 1
ATOM 2052 C CA . ILE A 1 258 ? -3.267 -0.901 23.149 1.00 96.25 258 ILE A CA 1
ATOM 2053 C C . ILE A 1 258 ? -2.312 0.290 23.267 1.00 96.25 258 ILE A C 1
ATOM 2055 O O . ILE A 1 258 ? -1.906 0.847 22.251 1.00 96.25 258 ILE A O 1
ATOM 2059 N N . HIS A 1 259 ? -1.909 0.658 24.484 1.00 97.25 259 HIS A N 1
ATOM 2060 C CA . HIS A 1 259 ? -0.954 1.742 24.705 1.00 97.25 259 HIS A CA 1
ATOM 2061 C C . HIS A 1 259 ? 0.399 1.458 24.037 1.00 97.25 259 HIS A C 1
ATOM 2063 O O . HIS A 1 259 ? 0.875 2.288 23.269 1.00 97.25 259 HIS A O 1
ATOM 2069 N N . SER A 1 260 ? 0.971 0.267 24.261 1.00 96.38 260 SER A N 1
ATOM 2070 C CA . SER A 1 260 ? 2.227 -0.172 23.632 1.00 96.38 260 SER A CA 1
ATOM 2071 C C . SER A 1 260 ? 2.122 -0.122 22.111 1.00 96.38 260 SER A C 1
ATOM 2073 O O . SER A 1 260 ? 3.015 0.392 21.440 1.00 96.38 260 SER A O 1
ATOM 2075 N N . ARG A 1 261 ? 0.997 -0.593 21.555 1.00 95.44 261 ARG A N 1
ATOM 2076 C CA . ARG A 1 261 ? 0.767 -0.561 20.111 1.00 95.44 261 ARG A CA 1
ATOM 2077 C C . ARG A 1 261 ? 0.694 0.868 19.572 1.00 95.44 261 ARG A C 1
ATOM 2079 O O . ARG A 1 261 ? 1.289 1.155 18.537 1.00 95.44 261 ARG A O 1
ATOM 2086 N N . CYS A 1 262 ? -0.006 1.764 20.265 1.00 96.25 262 CYS A N 1
ATOM 2087 C CA . CYS A 1 262 ? -0.048 3.180 19.909 1.00 96.25 262 CYS A CA 1
ATOM 2088 C C . CYS A 1 262 ? 1.350 3.811 19.945 1.00 96.25 262 CYS A C 1
ATOM 2090 O O . CYS A 1 262 ? 1.720 4.495 18.996 1.00 96.25 262 CYS A O 1
ATOM 2092 N N . GLU A 1 263 ? 2.159 3.539 20.971 1.00 95.75 263 GLU A N 1
ATOM 2093 C CA . GLU A 1 263 ? 3.533 4.050 21.071 1.00 95.75 263 GLU A CA 1
ATOM 2094 C C . GLU A 1 263 ? 4.436 3.547 19.935 1.00 95.75 263 GLU A C 1
ATOM 2096 O O . GLU A 1 263 ? 5.140 4.348 19.317 1.00 95.75 263 GLU A O 1
ATOM 2101 N N . GLU A 1 264 ? 4.380 2.253 19.603 1.00 92.56 264 GLU A N 1
ATOM 2102 C CA . GLU A 1 264 ? 5.117 1.657 18.476 1.00 92.56 264 GLU A CA 1
ATOM 2103 C C . GLU A 1 264 ? 4.784 2.331 17.137 1.00 92.56 264 GLU A C 1
ATOM 2105 O O . GLU A 1 264 ? 5.666 2.578 16.309 1.00 92.56 264 GLU A O 1
ATOM 2110 N N . LEU 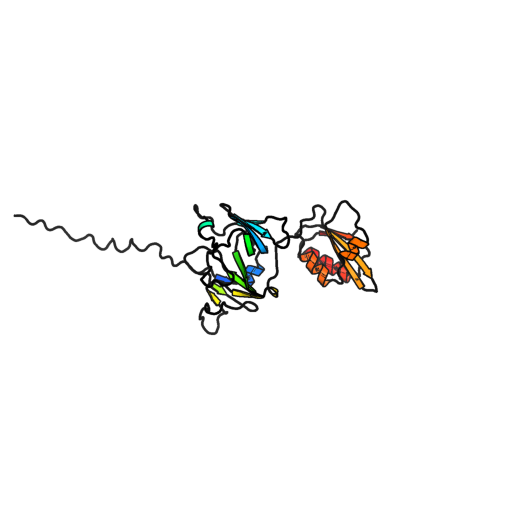A 1 265 ? 3.505 2.650 16.932 1.00 89.06 265 LEU A N 1
ATOM 2111 C CA . LEU A 1 265 ? 3.004 3.320 15.732 1.00 89.06 265 LEU A CA 1
ATOM 2112 C C . LEU A 1 265 ? 3.224 4.846 15.772 1.00 89.06 265 LEU A C 1
ATOM 2114 O O . LEU A 1 265 ? 3.137 5.525 14.746 1.00 89.06 265 LEU A O 1
ATOM 2118 N N . GLY A 1 266 ? 3.583 5.395 16.936 1.00 91.12 266 GLY A N 1
ATOM 2119 C CA . GLY A 1 266 ? 3.719 6.829 17.177 1.00 91.12 266 GLY A CA 1
ATOM 2120 C C . GLY A 1 266 ? 2.380 7.572 17.209 1.00 91.12 266 GLY A C 1
ATOM 2121 O O . GLY A 1 266 ? 2.323 8.733 16.809 1.00 91.12 266 GLY A O 1
ATOM 2122 N N . LEU A 1 267 ? 1.313 6.904 17.646 1.00 94.25 267 LEU A N 1
ATOM 2123 C CA . LEU A 1 267 ? -0.013 7.464 17.916 1.00 94.25 267 LEU A CA 1
ATOM 2124 C C . LEU A 1 267 ? -0.070 8.055 19.332 1.00 94.25 267 LEU A C 1
ATOM 2126 O O . LEU A 1 267 ? 0.619 7.593 20.242 1.00 94.25 267 LEU A O 1
ATOM 2130 N N . GLN A 1 268 ? -0.926 9.054 19.540 1.00 96.44 268 GLN A N 1
ATOM 2131 C CA . GLN A 1 268 ? -1.154 9.668 20.851 1.00 96.44 268 GLN A CA 1
ATOM 2132 C C . GLN A 1 268 ? -2.458 9.145 21.459 1.00 96.44 268 GLN A C 1
ATOM 2134 O O . GLN A 1 268 ? -3.537 9.610 21.101 1.00 96.44 268 GLN A O 1
ATOM 2139 N N . LEU A 1 269 ? -2.372 8.187 22.385 1.00 97.12 269 LEU A N 1
ATOM 2140 C CA . LEU A 1 269 ? -3.548 7.679 23.096 1.00 97.12 269 LEU A CA 1
ATOM 2141 C C . LEU A 1 269 ? -3.951 8.624 24.242 1.00 97.12 269 LEU A C 1
ATOM 2143 O O . LEU A 1 269 ? -3.146 8.924 25.121 1.00 97.12 269 LEU A O 1
ATOM 2147 N N . VAL A 1 270 ? -5.213 9.052 24.255 1.00 96.50 270 VAL A N 1
ATOM 2148 C CA . VAL A 1 270 ? -5.823 9.915 25.275 1.00 96.50 270 VAL A CA 1
ATOM 2149 C C . VAL A 1 270 ? -6.980 9.161 25.927 1.00 96.50 270 VAL A C 1
ATOM 2151 O O . VAL A 1 270 ? -7.920 8.752 25.250 1.00 96.50 270 VAL A O 1
ATOM 2154 N N . LEU A 1 271 ? -6.919 8.971 27.245 1.00 92.88 271 LEU A N 1
ATOM 2155 C CA . LEU A 1 271 ? -7.979 8.320 28.021 1.00 92.88 271 LEU A CA 1
ATOM 2156 C C . LEU A 1 271 ? -8.952 9.380 28.561 1.00 92.88 271 LEU A C 1
ATOM 2158 O O . LEU A 1 271 ? -8.498 10.342 29.187 1.00 92.88 271 LEU A O 1
ATOM 2162 N N . HIS A 1 272 ? -10.255 9.199 28.327 1.00 84.38 272 HIS A N 1
ATOM 2163 C CA . HIS A 1 272 ? -11.327 10.059 28.846 1.00 84.38 272 HIS A CA 1
ATOM 2164 C C . HIS A 1 272 ? -12.150 9.392 29.949 1.00 84.38 272 HIS A C 1
ATOM 2166 O O . HIS A 1 272 ? -12.281 8.148 29.939 1.00 84.38 272 HIS A O 1
#

Radius of gyration: 26.96 Å; Cα contacts (8 Å, |Δi|>4): 501; chains: 1; bounding box: 84×42×96 Å

Solvent-accessible surface area (backbone atoms only — not comparable to full-atom values): 15773 Å² total; per-residue (Å²): 141,82,87,79,83,79,85,92,82,87,83,78,77,76,74,77,75,79,69,82,79,81,68,70,56,72,52,50,78,38,52,51,68,61,52,64,68,57,29,44,26,26,39,53,25,31,33,65,48,77,56,88,65,31,42,34,30,25,40,62,96,43,83,87,47,80,48,74,30,28,56,79,69,81,55,99,80,56,59,70,73,84,33,41,42,82,88,70,51,95,80,68,84,74,86,41,47,32,47,36,77,30,74,66,37,72,31,33,41,30,24,32,74,84,44,22,54,54,35,39,23,39,73,55,92,68,25,27,44,32,32,36,52,58,81,54,105,29,55,31,39,24,41,28,58,83,85,28,34,54,39,90,94,34,63,54,91,62,66,97,89,53,80,51,24,7,54,43,20,32,36,30,45,50,92,75,58,76,72,35,65,78,61,60,78,83,40,95,66,19,32,34,36,38,34,45,77,56,95,92,40,57,33,36,22,81,41,76,35,67,102,60,87,79,50,73,67,59,48,57,72,59,47,41,72,48,65,72,59,53,56,52,58,57,68,48,53,59,68,66,38,39,36,38,39,41,66,64,80,65,62,68,68,60,51,50,50,53,51,51,51,29,55,76,58,42,31,43,80,43,85,107

Sequence (272 aa):
MTMRRTPIWLLPFLVWVLCPATAFAKPRPVQLPDELERAKVVTPARILRYDAEQLVFQPLPEPSQEMTARYLLSDPGWDPTRFIRDDWSEDSDPIYTAAWPAVKAEVLIVVSADDQISLFAWRRGDEYRFWSPWMTGSMARFSCSPPARVLPGNEIKTGSDVTPASWDGCLLPISAVVTKGVRTAHSMKGWELYSWQKDGTWYFALMPGTNRIKSDEEIRAAGVQGMAVIQASLGDLDRGDQVFWFGPVPPIEVVREIHSRCEELGLQLVLH